Protein AF-A0A926ADC5-F1 (afdb_monomer_lite)

Structure (mmCIF, N/CA/C/O backbone):
data_AF-A0A926ADC5-F1
#
_entry.id   AF-A0A926ADC5-F1
#
loop_
_atom_site.group_PDB
_atom_site.id
_atom_site.type_symbol
_atom_site.label_atom_id
_atom_site.label_alt_id
_atom_site.label_comp_id
_atom_site.label_asym_id
_atom_site.label_entity_id
_atom_site.label_seq_id
_atom_site.pdbx_PDB_ins_code
_atom_site.Cartn_x
_atom_site.Cartn_y
_atom_site.Cartn_z
_atom_site.occupancy
_atom_site.B_iso_or_equiv
_atom_site.auth_seq_id
_atom_site.auth_comp_id
_atom_site.auth_asym_id
_atom_site.auth_atom_id
_atom_site.pdbx_PDB_model_num
ATOM 1 N N . MET A 1 1 ? 6.688 2.432 1.892 1.00 26.08 1 MET A N 1
ATOM 2 C CA . MET A 1 1 ? 8.162 2.461 1.806 1.00 26.08 1 MET A CA 1
ATOM 3 C C . MET A 1 1 ? 8.542 3.844 1.297 1.00 26.08 1 MET A C 1
ATOM 5 O O . MET A 1 1 ? 8.435 4.085 0.105 1.00 26.08 1 MET A O 1
ATOM 9 N N . ARG A 1 2 ? 8.854 4.797 2.186 1.00 22.94 2 ARG A N 1
ATOM 10 C CA . ARG A 1 2 ? 9.429 6.088 1.775 1.00 22.94 2 ARG A CA 1
ATOM 11 C C . ARG A 1 2 ? 10.889 6.044 2.164 1.00 22.94 2 ARG A C 1
ATOM 13 O O . ARG A 1 2 ? 11.320 6.613 3.163 1.00 22.94 2 ARG A O 1
ATOM 20 N N . ILE A 1 3 ? 11.643 5.341 1.330 1.00 21.48 3 ILE A N 1
ATOM 21 C CA . ILE A 1 3 ? 13.088 5.423 1.351 1.00 21.48 3 ILE A CA 1
ATOM 22 C C . ILE A 1 3 ? 13.441 6.871 0.978 1.00 21.48 3 ILE A C 1
ATOM 24 O O . ILE A 1 3 ? 13.408 7.260 -0.180 1.00 21.48 3 ILE A O 1
ATOM 28 N N . LYS A 1 4 ? 13.705 7.690 2.002 1.00 21.28 4 LYS A N 1
ATOM 29 C CA . LYS A 1 4 ? 14.574 8.870 1.901 1.00 21.28 4 LYS A CA 1
ATOM 30 C C . LYS A 1 4 ? 16.002 8.533 2.348 1.00 21.28 4 LYS A C 1
ATOM 32 O O . LYS A 1 4 ? 16.751 9.418 2.749 1.00 21.28 4 LYS A O 1
ATOM 37 N N . ALA A 1 5 ? 16.413 7.266 2.247 1.00 22.05 5 ALA A N 1
ATOM 38 C CA . ALA A 1 5 ? 17.705 7.089 1.605 1.00 22.05 5 ALA A CA 1
ATOM 39 C C . ALA A 1 5 ? 17.486 7.585 0.179 1.00 22.05 5 ALA A C 1
ATOM 41 O O . ALA A 1 5 ? 16.421 7.390 -0.395 1.00 22.05 5 ALA A O 1
ATOM 42 N N . VAL A 1 6 ? 18.433 8.307 -0.372 1.00 25.78 6 VAL A N 1
ATOM 43 C CA . VAL A 1 6 ? 18.430 8.599 -1.793 1.00 25.78 6 VAL A CA 1
ATOM 44 C C . VAL A 1 6 ? 18.665 7.246 -2.481 1.00 25.78 6 VAL A C 1
ATOM 46 O O . VAL A 1 6 ? 19.780 6.902 -2.843 1.00 25.78 6 VAL A O 1
ATOM 49 N N . LEU A 1 7 ? 17.627 6.403 -2.552 1.00 27.50 7 LEU A N 1
ATOM 50 C CA . LEU A 1 7 ? 17.568 5.306 -3.494 1.00 27.50 7 LEU A CA 1
ATOM 51 C C . LEU A 1 7 ? 17.271 6.028 -4.798 1.00 27.50 7 LEU A C 1
ATOM 53 O O . LEU A 1 7 ? 16.121 6.214 -5.192 1.00 27.50 7 LEU A O 1
ATOM 57 N N . ILE A 1 8 ? 18.345 6.535 -5.402 1.00 29.84 8 ILE A N 1
ATOM 58 C CA . ILE A 1 8 ? 18.411 6.749 -6.836 1.00 29.84 8 ILE A CA 1
ATOM 59 C C . ILE A 1 8 ? 18.194 5.350 -7.413 1.00 29.84 8 ILE A C 1
ATOM 61 O O . ILE A 1 8 ? 19.129 4.623 -7.730 1.00 29.84 8 ILE A O 1
ATOM 65 N N . VAL A 1 9 ? 16.933 4.924 -7.469 1.00 33.28 9 VAL A N 1
ATOM 66 C CA . VAL A 1 9 ? 16.514 3.912 -8.419 1.00 33.28 9 VAL A CA 1
ATOM 67 C C . VAL A 1 9 ? 16.566 4.659 -9.731 1.00 33.28 9 VAL A C 1
ATOM 69 O O . VAL A 1 9 ? 15.577 5.234 -10.177 1.00 33.28 9 VAL A O 1
ATOM 72 N N . MET A 1 10 ? 17.763 4.752 -10.308 1.00 37.06 10 MET A N 1
ATOM 73 C CA . MET A 1 10 ? 17.827 4.998 -11.728 1.00 37.06 10 MET A CA 1
ATOM 74 C C . MET A 1 10 ? 17.192 3.784 -12.368 1.00 37.06 10 MET A C 1
ATOM 76 O O . MET A 1 10 ? 17.768 2.698 -12.401 1.00 37.06 10 MET A O 1
ATOM 80 N N . ILE A 1 11 ? 15.963 3.986 -12.825 1.00 37.16 11 ILE A N 1
ATOM 81 C CA . ILE A 1 11 ? 15.303 3.104 -13.765 1.00 37.16 11 ILE A CA 1
ATOM 82 C C . ILE A 1 11 ? 16.084 3.283 -15.061 1.00 37.16 11 ILE A C 1
ATOM 84 O O . ILE A 1 11 ? 15.760 4.107 -15.909 1.00 37.16 11 ILE A O 1
ATOM 88 N N . VAL A 1 12 ? 17.199 2.570 -15.166 1.00 35.84 12 VAL A N 1
ATOM 89 C CA . VAL A 1 12 ? 17.826 2.344 -16.454 1.00 35.84 12 VAL A CA 1
ATOM 90 C C . VAL A 1 12 ? 16.896 1.390 -17.174 1.00 35.84 12 VAL A C 1
ATOM 92 O O . VAL A 1 12 ? 16.739 0.233 -16.789 1.00 35.84 12 VAL A O 1
ATOM 95 N N . ILE A 1 13 ? 16.215 1.928 -18.174 1.00 39.84 13 ILE A N 1
ATOM 96 C CA . ILE A 1 13 ? 15.194 1.241 -18.947 1.00 39.84 13 ILE A CA 1
ATOM 97 C C . ILE A 1 13 ? 15.890 0.235 -19.843 1.00 39.84 13 ILE A C 1
ATOM 99 O O . ILE A 1 13 ? 16.356 0.561 -20.931 1.00 39.84 13 ILE A O 1
ATOM 103 N N . VAL A 1 14 ? 15.938 -1.012 -19.397 1.00 36.84 14 VAL A N 1
ATOM 104 C CA . VAL A 1 14 ? 16.377 -2.116 -20.240 1.00 36.84 14 VAL A CA 1
ATOM 105 C C . VAL A 1 14 ? 15.162 -2.643 -21.010 1.00 36.84 14 VAL A C 1
ATOM 107 O O . VAL A 1 14 ? 14.640 -3.701 -20.697 1.00 36.84 14 VAL A O 1
ATOM 110 N N . LEU A 1 15 ? 14.727 -1.854 -22.004 1.00 40.66 15 LEU A N 1
ATOM 111 C CA . LEU A 1 15 ? 13.824 -2.199 -23.121 1.00 40.66 15 LEU A CA 1
ATOM 112 C C . LEU A 1 15 ? 12.374 -2.622 -22.805 1.00 40.66 15 LEU A C 1
ATOM 114 O O . LEU A 1 15 ? 12.109 -3.497 -21.999 1.00 40.66 15 LEU A O 1
ATOM 118 N N . GLY A 1 16 ? 11.418 -2.074 -23.568 1.00 32.75 16 GLY A N 1
ATOM 119 C CA . GLY A 1 16 ? 10.107 -2.707 -23.746 1.00 32.75 16 GLY A CA 1
ATOM 120 C C . GLY A 1 16 ? 10.271 -3.948 -24.628 1.00 32.75 16 GLY A C 1
ATOM 121 O O . GLY A 1 16 ? 10.685 -3.836 -25.783 1.00 32.75 16 GLY A O 1
ATOM 122 N N . LEU A 1 17 ? 10.023 -5.132 -24.072 1.00 40.66 17 LEU A N 1
ATOM 123 C CA . LEU A 1 17 ? 10.300 -6.408 -24.731 1.00 40.66 17 LEU A CA 1
ATOM 124 C C . LEU A 1 17 ? 9.117 -6.865 -25.611 1.00 40.66 17 LEU A C 1
ATOM 126 O O . LEU A 1 17 ? 8.010 -7.063 -25.122 1.00 40.66 17 LEU A O 1
ATOM 130 N N . VAL A 1 18 ? 9.366 -7.116 -26.901 1.00 34.66 18 VAL A N 1
ATOM 131 C CA . VAL A 1 18 ? 8.513 -7.959 -27.762 1.00 34.66 18 VAL A CA 1
ATOM 132 C C . VAL A 1 18 ? 9.442 -8.960 -28.449 1.00 34.66 18 VAL A C 1
ATOM 134 O O . VAL A 1 18 ? 10.118 -8.584 -29.405 1.00 34.66 18 VAL A O 1
ATOM 137 N N . PHE A 1 19 ? 9.538 -10.210 -27.970 1.00 46.16 19 PHE A N 1
ATOM 138 C CA . PHE A 1 19 ? 10.539 -11.159 -28.495 1.00 46.16 19 PHE A CA 1
ATOM 139 C C . PHE A 1 19 ? 10.073 -12.623 -28.630 1.00 46.16 19 PHE A C 1
ATOM 141 O O . PHE A 1 19 ? 9.301 -13.106 -27.801 1.00 46.16 19 PHE A O 1
ATOM 148 N N . PRO A 1 20 ? 10.578 -13.348 -29.655 1.00 43.72 20 PRO A N 1
ATOM 149 C CA . PRO A 1 20 ? 10.585 -14.810 -29.718 1.00 43.72 20 PRO A CA 1
ATOM 150 C C . PRO A 1 20 ? 11.733 -15.412 -28.878 1.00 43.72 20 PRO A C 1
ATOM 152 O O . PRO A 1 20 ? 12.737 -14.754 -28.625 1.00 43.72 20 PRO A O 1
ATOM 155 N N . SER A 1 21 ? 11.615 -16.684 -28.483 1.00 44.59 21 SER A N 1
ATOM 156 C CA . SER A 1 21 ? 12.644 -17.425 -27.730 1.00 44.59 21 SER A CA 1
ATOM 157 C C . SER A 1 21 ? 13.929 -17.663 -28.546 1.00 44.59 21 SER A C 1
ATOM 159 O O . SER A 1 21 ? 13.842 -18.097 -29.699 1.00 44.59 21 SER A O 1
ATOM 161 N N . PHE A 1 22 ? 15.111 -17.478 -27.942 1.00 51.56 22 PHE A N 1
ATOM 162 C CA . PHE A 1 22 ? 16.424 -17.714 -28.568 1.00 51.56 22 PHE A CA 1
ATOM 163 C C . PHE A 1 22 ? 17.115 -18.980 -28.029 1.00 51.56 22 PHE A C 1
ATOM 165 O O . PHE A 1 22 ? 16.971 -19.326 -26.864 1.00 51.56 22 PHE A O 1
ATOM 172 N N . ALA A 1 23 ? 17.908 -19.659 -28.869 1.00 52.88 23 ALA A N 1
ATOM 173 C CA . ALA A 1 23 ? 18.682 -20.848 -28.474 1.00 52.88 23 ALA A CA 1
ATOM 174 C C . ALA A 1 23 ? 19.933 -20.527 -27.631 1.00 52.88 23 ALA A C 1
ATOM 176 O O . ALA A 1 23 ? 20.452 -21.406 -26.953 1.00 52.88 23 ALA A O 1
ATOM 177 N N . ASN A 1 24 ? 20.414 -19.281 -27.687 1.00 66.12 24 ASN A N 1
ATOM 178 C CA . ASN A 1 24 ? 21.446 -18.741 -26.808 1.00 66.12 24 ASN A CA 1
ATOM 179 C C . ASN A 1 24 ? 20.917 -17.408 -26.254 1.00 66.12 24 ASN A C 1
ATOM 181 O O . ASN A 1 24 ? 20.699 -16.496 -27.060 1.00 66.12 24 ASN A O 1
ATOM 185 N N . PRO A 1 25 ? 20.690 -17.296 -24.937 1.00 64.19 25 PRO A N 1
ATOM 186 C CA . PRO A 1 25 ? 20.242 -16.061 -24.302 1.00 64.19 25 PRO A CA 1
ATOM 187 C C . PRO A 1 25 ? 21.214 -14.907 -24.609 1.00 64.19 25 PRO A C 1
ATOM 189 O O . PRO A 1 25 ? 22.426 -15.081 -24.426 1.00 64.19 25 PRO A O 1
ATOM 192 N N . PRO A 1 26 ? 20.757 -13.741 -25.106 1.00 67.38 26 PRO A N 1
ATOM 193 C CA . PRO A 1 26 ? 21.593 -12.545 -25.121 1.00 67.38 26 PRO A CA 1
ATOM 194 C C . PRO A 1 26 ? 22.024 -12.167 -23.697 1.00 67.38 26 PRO A C 1
ATOM 196 O O . PRO A 1 26 ? 21.303 -12.398 -22.730 1.00 67.38 26 PRO A O 1
ATOM 199 N N . ALA A 1 27 ? 23.194 -11.539 -23.564 1.00 67.88 27 ALA A N 1
ATOM 200 C CA . ALA A 1 27 ? 23.580 -10.924 -22.299 1.00 67.88 27 ALA A CA 1
ATOM 201 C C . ALA A 1 27 ? 22.646 -9.747 -21.965 1.00 67.88 27 ALA A C 1
ATOM 203 O O . ALA A 1 27 ? 22.108 -9.097 -22.869 1.00 67.88 27 ALA A O 1
ATOM 204 N N . LEU A 1 28 ? 22.501 -9.442 -20.672 1.00 68.00 28 LEU A N 1
ATOM 205 C CA . LEU A 1 28 ? 21.874 -8.193 -20.247 1.00 68.00 28 LEU A CA 1
ATOM 206 C C . LEU A 1 28 ? 22.630 -6.999 -20.860 1.00 68.00 28 LEU A C 1
ATOM 208 O O . LEU A 1 28 ? 23.867 -7.015 -20.899 1.00 68.00 28 LEU A O 1
ATOM 212 N N . PRO A 1 29 ? 21.919 -5.961 -21.331 1.00 65.56 29 PRO A N 1
ATOM 213 C CA . PRO A 1 29 ? 22.540 -4.712 -21.744 1.00 65.56 29 PRO A CA 1
ATOM 214 C C . PRO A 1 29 ? 23.434 -4.121 -20.644 1.00 65.56 29 PRO A C 1
ATOM 216 O O . PRO A 1 29 ? 23.147 -4.288 -19.454 1.00 65.56 29 PRO A O 1
ATOM 219 N N . PRO A 1 30 ? 24.531 -3.443 -21.021 1.00 67.38 30 PRO A N 1
ATOM 220 C CA . PRO A 1 30 ? 25.435 -2.843 -20.053 1.00 67.38 30 PRO A CA 1
ATOM 221 C C . PRO A 1 30 ? 24.743 -1.722 -19.269 1.00 67.38 30 PRO A C 1
ATOM 223 O O . PRO A 1 30 ? 23.909 -0.989 -19.798 1.00 67.38 30 PRO A O 1
ATOM 226 N N . VAL A 1 31 ? 25.139 -1.552 -18.007 1.00 68.62 31 VAL A N 1
ATOM 227 C CA . VAL A 1 31 ? 24.707 -0.408 -17.194 1.00 68.62 31 VAL A CA 1
ATOM 228 C C . VAL A 1 31 ? 25.278 0.893 -17.796 1.00 68.62 31 VAL A C 1
ATOM 230 O O . VAL A 1 31 ? 26.447 0.903 -18.200 1.00 68.62 31 VAL A O 1
ATOM 233 N N . PRO A 1 32 ? 24.505 1.997 -17.839 1.00 69.44 32 PRO A N 1
ATOM 234 C CA . PRO A 1 32 ? 24.971 3.301 -18.289 1.00 69.44 32 PRO A CA 1
ATOM 235 C C . PRO A 1 32 ? 26.217 3.771 -17.544 1.00 69.44 32 PRO A C 1
ATOM 237 O O . PRO A 1 32 ? 26.443 3.450 -16.376 1.00 69.44 32 PRO A O 1
ATOM 240 N N . SER A 1 33 ? 27.025 4.586 -18.221 1.00 73.38 33 SER A N 1
ATOM 241 C CA . SER A 1 33 ? 28.251 5.139 -17.638 1.00 73.38 33 SER A CA 1
ATOM 242 C C . SER A 1 33 ? 27.975 6.005 -16.400 1.00 73.38 33 SER A C 1
ATOM 244 O O . SER A 1 33 ? 26.951 6.680 -16.314 1.00 73.38 33 SER A O 1
ATOM 246 N N . ALA A 1 34 ? 28.938 6.078 -15.475 1.00 73.62 34 ALA A N 1
ATOM 247 C CA . ALA A 1 34 ? 28.821 6.885 -14.255 1.00 73.62 34 ALA A CA 1
ATOM 248 C C . ALA A 1 34 ? 28.475 8.364 -14.520 1.00 73.62 34 ALA A C 1
ATOM 250 O O . ALA A 1 34 ? 27.745 8.972 -13.744 1.00 73.62 34 ALA A O 1
ATOM 251 N N . SER A 1 35 ? 28.952 8.942 -15.628 1.00 75.75 35 SER A N 1
ATOM 252 C CA . SER A 1 35 ? 28.619 10.317 -16.019 1.00 75.75 35 SER A CA 1
ATOM 253 C C . SER A 1 35 ? 27.153 10.488 -16.409 1.00 75.75 35 SER A C 1
ATOM 255 O O . SER A 1 35 ? 26.547 11.497 -16.060 1.00 75.75 35 SER A O 1
ATOM 257 N N . ILE A 1 36 ? 26.579 9.501 -17.103 1.00 75.00 36 ILE A N 1
ATOM 258 C CA . ILE A 1 36 ? 25.156 9.493 -17.466 1.00 75.00 36 ILE A CA 1
ATOM 259 C C . ILE A 1 36 ? 24.314 9.305 -16.211 1.00 75.00 36 ILE A C 1
ATOM 261 O O . ILE A 1 36 ? 23.337 10.026 -16.011 1.00 75.00 36 ILE A O 1
ATOM 265 N N . LEU A 1 37 ? 24.742 8.396 -15.329 1.00 71.69 37 LEU A N 1
ATOM 266 C CA . LEU A 1 37 ? 24.065 8.185 -14.059 1.00 71.69 37 LEU A CA 1
ATOM 267 C C . LEU A 1 37 ? 24.012 9.488 -13.247 1.00 71.69 37 LEU A C 1
ATOM 269 O O . LEU A 1 37 ? 22.950 9.915 -12.801 1.00 71.69 37 LEU A O 1
ATOM 273 N N . GLN A 1 38 ? 25.141 10.193 -13.155 1.00 72.69 38 GLN A N 1
ATOM 274 C CA . GLN A 1 38 ? 25.228 11.464 -12.444 1.00 72.69 38 GLN A CA 1
ATOM 275 C C . GLN A 1 38 ? 24.369 12.572 -13.064 1.00 72.69 38 GLN A C 1
ATOM 277 O O . GLN A 1 38 ? 23.776 13.387 -12.354 1.00 72.69 38 GLN A O 1
ATOM 282 N N . GLN A 1 39 ? 24.279 12.609 -14.393 1.00 74.06 39 GLN A N 1
ATOM 283 C CA . GLN A 1 39 ? 23.438 13.570 -15.096 1.00 74.06 39 GLN A CA 1
ATOM 284 C C . GLN A 1 39 ? 21.956 13.389 -14.754 1.00 74.06 39 GLN A C 1
ATOM 286 O O . GLN A 1 39 ? 21.261 14.388 -14.577 1.00 74.06 39 GLN A O 1
ATOM 291 N N . VAL A 1 40 ? 21.474 12.149 -14.653 1.00 71.00 40 VAL A N 1
ATOM 292 C CA . VAL A 1 40 ? 20.080 11.866 -14.281 1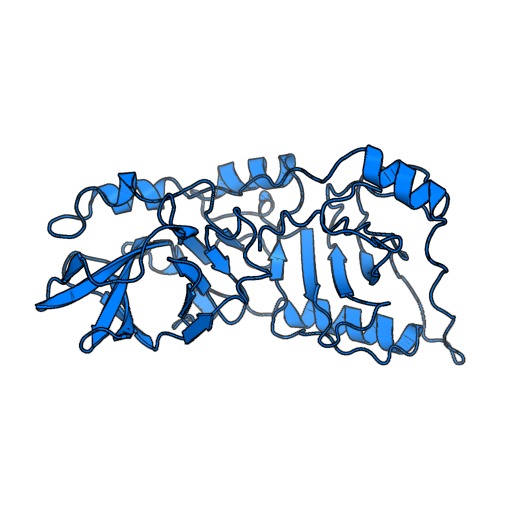.00 71.00 40 VAL A CA 1
ATOM 293 C C . VAL A 1 40 ? 19.839 12.154 -12.801 1.00 71.00 40 VAL A C 1
ATOM 295 O O . VAL A 1 40 ? 18.854 12.803 -12.465 1.00 71.00 40 VAL A O 1
ATOM 298 N N . ILE A 1 41 ? 20.769 11.776 -11.918 1.00 68.81 41 ILE A N 1
ATOM 299 C CA . ILE A 1 41 ? 20.694 12.077 -10.475 1.00 68.81 41 ILE A CA 1
ATOM 300 C C . ILE A 1 41 ? 20.488 13.573 -10.225 1.00 68.81 41 ILE A C 1
ATOM 302 O O . ILE A 1 41 ? 19.639 13.970 -9.424 1.00 68.81 41 ILE A O 1
ATOM 306 N N . ASN A 1 42 ? 21.236 14.409 -10.945 1.00 71.81 42 ASN A N 1
ATOM 307 C CA . ASN A 1 42 ? 21.181 15.861 -10.803 1.00 71.81 42 ASN A CA 1
ATOM 308 C C . ASN A 1 42 ? 19.839 16.481 -11.240 1.00 71.81 42 ASN A C 1
ATOM 310 O O . ASN A 1 42 ? 19.586 17.640 -10.914 1.00 71.81 42 ASN A O 1
ATOM 314 N N . GLN A 1 43 ? 18.980 15.745 -11.954 1.00 67.56 43 GLN A N 1
ATOM 315 C CA . GLN A 1 43 ? 17.646 16.218 -12.352 1.00 67.56 43 GLN A CA 1
ATOM 316 C C . GLN A 1 43 ? 16.611 16.085 -11.224 1.00 67.56 43 GLN A C 1
ATOM 318 O O . GLN A 1 43 ? 15.578 16.750 -11.262 1.00 67.56 43 GLN A O 1
ATOM 323 N N . GLY A 1 44 ? 16.928 15.324 -10.172 1.00 59.81 44 GLY A N 1
ATOM 324 C CA . GLY A 1 44 ? 16.092 15.162 -8.987 1.00 59.81 44 GLY A CA 1
ATOM 325 C C . GLY A 1 44 ? 15.291 13.860 -8.978 1.00 59.81 44 GLY A C 1
ATOM 326 O O . GLY A 1 44 ? 15.178 13.152 -9.973 1.00 59.81 44 GLY A O 1
ATOM 327 N N . ALA A 1 45 ? 14.762 13.515 -7.804 1.00 53.78 45 ALA A N 1
ATOM 328 C CA . ALA A 1 45 ? 13.929 12.330 -7.631 1.00 53.78 45 ALA A CA 1
ATOM 329 C C . ALA A 1 45 ? 12.470 12.619 -8.032 1.00 53.78 45 ALA A C 1
ATOM 331 O O . ALA A 1 45 ? 11.994 13.740 -7.810 1.00 53.78 45 ALA A O 1
ATOM 332 N N . PRO A 1 46 ? 11.726 11.615 -8.532 1.00 54.75 46 PRO A N 1
ATOM 333 C CA . PRO A 1 46 ? 10.303 11.768 -8.794 1.00 54.75 46 PRO A CA 1
ATOM 334 C C . PRO A 1 46 ? 9.567 12.200 -7.521 1.00 54.75 46 PRO A C 1
ATOM 336 O O . PRO A 1 46 ? 9.803 11.689 -6.420 1.00 54.75 46 PRO A O 1
ATOM 339 N N . THR A 1 47 ? 8.656 13.162 -7.664 1.00 56.50 47 THR A N 1
ATOM 340 C CA . THR A 1 47 ? 7.820 13.606 -6.547 1.00 56.50 47 THR A CA 1
ATOM 341 C C . THR A 1 47 ? 6.673 12.618 -6.366 1.00 56.50 47 THR A C 1
ATOM 343 O O . THR A 1 47 ? 5.844 12.448 -7.254 1.00 56.50 47 THR A O 1
ATOM 346 N N . PHE A 1 48 ? 6.597 11.969 -5.202 1.00 61.16 48 PHE A N 1
ATOM 347 C CA . PHE A 1 48 ? 5.462 11.107 -4.876 1.00 61.16 48 PHE A CA 1
ATOM 348 C C . PHE A 1 48 ? 4.220 11.955 -4.579 1.00 61.16 48 PHE A C 1
ATOM 350 O O . PHE A 1 48 ? 4.159 12.641 -3.556 1.00 61.16 48 PHE A O 1
ATOM 357 N N . THR A 1 49 ? 3.214 11.879 -5.445 1.00 68.56 49 THR A N 1
ATOM 358 C CA . THR A 1 49 ? 1.881 12.435 -5.191 1.00 68.56 49 THR A CA 1
ATOM 359 C C . THR A 1 49 ? 1.034 11.365 -4.495 1.00 68.56 49 THR A C 1
ATOM 361 O O . THR A 1 49 ? 0.830 10.302 -5.069 1.00 68.56 49 THR A O 1
ATOM 364 N N . PRO A 1 50 ? 0.536 11.563 -3.263 1.00 72.88 50 PRO A N 1
ATOM 365 C CA . PRO A 1 50 ? -0.417 10.630 -2.667 1.00 72.88 50 PRO A CA 1
ATOM 366 C C . PRO A 1 50 ? -1.710 10.584 -3.484 1.00 72.88 50 PRO A C 1
ATOM 368 O O . PRO A 1 50 ? -2.129 11.596 -4.038 1.00 72.88 50 PRO A O 1
ATOM 371 N N . LEU A 1 51 ? -2.369 9.424 -3.524 1.00 81.62 51 LEU A N 1
ATOM 372 C CA . LEU A 1 51 ? -3.691 9.320 -4.149 1.00 81.62 51 LEU A CA 1
ATOM 373 C C . LEU A 1 51 ? -4.780 10.035 -3.323 1.00 81.62 51 LEU A C 1
ATOM 375 O O . LEU A 1 51 ? -5.790 10.468 -3.864 1.00 81.62 51 LEU A O 1
ATOM 379 N N . GLY A 1 52 ? -4.550 10.181 -2.017 1.00 84.19 52 GLY A N 1
ATOM 380 C CA . GLY A 1 52 ? -5.489 10.788 -1.082 1.00 84.19 52 GLY A CA 1
ATOM 381 C C . GLY A 1 52 ? -6.430 9.774 -0.434 1.00 84.19 52 GLY A C 1
ATOM 382 O O . GLY A 1 52 ? -6.267 8.557 -0.562 1.00 84.19 52 GLY A O 1
ATOM 383 N N . VAL A 1 53 ? -7.397 10.304 0.311 1.00 89.38 53 VAL A N 1
ATOM 384 C CA . VAL A 1 53 ? -8.416 9.546 1.039 1.00 89.38 53 VAL A CA 1
ATOM 385 C C . VAL A 1 53 ? -9.789 9.963 0.508 1.00 89.38 53 VAL A C 1
ATOM 387 O O . VAL A 1 53 ? -10.009 11.165 0.393 1.00 89.38 53 VAL A O 1
ATOM 390 N N . PRO A 1 54 ? -10.708 9.023 0.221 1.00 89.62 54 PRO A N 1
ATOM 391 C CA . PRO A 1 54 ? -12.068 9.365 -0.205 1.00 89.62 54 PRO A CA 1
ATOM 392 C C . PRO A 1 54 ? -12.807 10.204 0.851 1.00 89.62 54 PRO A C 1
ATOM 394 O O . PRO A 1 54 ? -12.737 9.887 2.047 1.00 89.62 54 PRO A O 1
ATOM 397 N N . ASP A 1 55 ? -13.570 11.220 0.443 1.00 89.12 55 ASP A N 1
ATOM 398 C CA . ASP A 1 55 ? -14.305 12.093 1.372 1.00 89.12 55 ASP A CA 1
ATOM 399 C C . ASP A 1 55 ? -15.355 11.310 2.170 1.00 89.12 55 ASP A C 1
ATOM 401 O O . ASP A 1 55 ? -15.621 11.602 3.346 1.00 89.12 55 ASP A O 1
ATOM 405 N N . ALA A 1 56 ? -15.916 10.255 1.569 1.00 89.38 56 ALA A N 1
ATOM 406 C CA . ALA A 1 56 ? -16.815 9.331 2.252 1.00 89.38 56 ALA A CA 1
ATOM 407 C C . ALA A 1 56 ? -16.151 8.669 3.473 1.00 89.38 56 ALA A C 1
ATOM 409 O O . ALA A 1 56 ? -16.809 8.440 4.495 1.00 89.38 56 ALA A O 1
ATOM 410 N N . ALA A 1 57 ? -14.843 8.393 3.404 1.00 92.38 57 ALA A N 1
ATOM 411 C CA . ALA A 1 57 ? -14.101 7.830 4.523 1.00 92.38 57 ALA A CA 1
ATOM 412 C C . ALA A 1 57 ? -14.000 8.840 5.674 1.00 92.38 57 ALA A C 1
ATOM 414 O O . ALA A 1 57 ? -14.327 8.498 6.811 1.00 92.38 57 ALA A O 1
ATOM 415 N N . ILE A 1 58 ? -13.618 10.086 5.375 1.00 92.81 58 ILE A N 1
ATOM 416 C CA . ILE A 1 58 ? -13.482 11.159 6.372 1.00 92.81 58 ILE A CA 1
ATOM 417 C C . ILE A 1 58 ? -14.833 11.487 7.015 1.00 92.81 58 ILE A C 1
ATOM 419 O O . ILE A 1 58 ? -14.940 11.541 8.240 1.00 92.81 58 ILE A O 1
ATOM 423 N N . THR A 1 59 ? -15.886 11.607 6.208 1.00 92.44 59 THR A N 1
ATOM 424 C CA . THR A 1 59 ? -17.254 11.871 6.678 1.00 92.44 59 THR A CA 1
ATOM 425 C C . THR A 1 59 ? -17.737 10.788 7.640 1.00 92.44 59 THR A C 1
ATOM 427 O O . THR A 1 59 ? -18.325 11.077 8.681 1.00 92.44 59 THR A O 1
ATOM 430 N N . ALA A 1 60 ? -17.463 9.522 7.327 1.00 92.81 60 ALA A N 1
ATOM 431 C CA . ALA A 1 60 ? -17.827 8.418 8.201 1.00 92.81 60 ALA A CA 1
ATOM 432 C C . ALA A 1 60 ? -17.000 8.394 9.500 1.00 92.81 60 ALA A C 1
ATOM 434 O O . ALA A 1 60 ? -17.541 8.012 10.536 1.00 92.81 60 ALA A O 1
ATOM 435 N N . LEU A 1 61 ? -15.730 8.826 9.481 1.00 95.00 61 LEU A N 1
ATOM 436 C CA . LEU A 1 61 ? -14.916 8.953 10.698 1.00 95.00 61 LEU A CA 1
ATOM 437 C C . LEU A 1 61 ? -15.484 9.999 11.669 1.00 95.00 61 LEU A C 1
ATOM 439 O O . LEU A 1 61 ? -15.506 9.733 12.867 1.00 95.00 61 LEU A O 1
ATOM 443 N N . VAL A 1 62 ? -16.022 11.119 11.1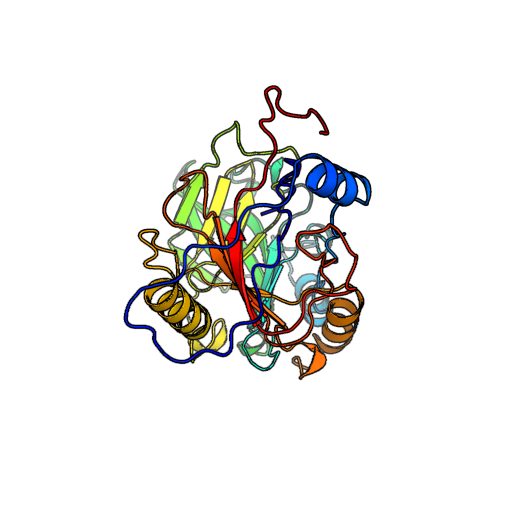69 1.00 94.06 62 VAL A N 1
ATOM 444 C CA . VAL A 1 62 ? -16.691 12.154 11.992 1.00 94.06 62 VAL A CA 1
ATOM 445 C C . VAL A 1 62 ? -17.869 11.581 12.789 1.00 94.06 62 VAL A C 1
ATOM 447 O O . VAL A 1 62 ? -18.159 12.026 13.897 1.00 94.06 62 VAL A O 1
ATOM 450 N N . ALA A 1 63 ? -18.565 10.582 12.239 1.00 91.31 63 ALA A N 1
ATOM 451 C CA . ALA A 1 63 ? -19.727 9.974 12.882 1.00 91.31 63 ALA A CA 1
ATOM 452 C C . ALA A 1 63 ? -19.365 9.012 14.033 1.00 91.31 63 ALA A C 1
ATOM 454 O O . ALA A 1 63 ? -20.255 8.581 14.776 1.00 91.31 63 ALA A O 1
ATOM 455 N N . PHE A 1 64 ? -18.087 8.652 14.199 1.00 92.38 64 PHE A N 1
ATOM 456 C CA . PHE A 1 64 ? -17.654 7.829 15.326 1.00 92.38 64 PHE A CA 1
ATOM 457 C C . PHE A 1 64 ? -17.711 8.616 16.638 1.00 92.38 64 PHE A C 1
ATOM 459 O O . PHE A 1 64 ? -17.267 9.754 16.741 1.00 92.38 64 PHE A O 1
ATOM 466 N N . GLY A 1 65 ? -18.235 7.973 17.681 1.00 89.62 65 GLY A N 1
ATOM 467 C CA . GLY A 1 65 ? -18.448 8.596 18.987 1.00 89.62 65 GLY A CA 1
ATOM 468 C C . GLY A 1 65 ? -17.680 7.912 20.116 1.00 89.62 65 GLY A C 1
ATOM 469 O O . GLY A 1 65 ? -16.925 6.956 19.924 1.00 89.62 65 GLY A O 1
ATOM 470 N N . GLY A 1 66 ? -17.901 8.389 21.342 1.00 90.62 66 GLY A N 1
ATOM 471 C CA . GLY A 1 66 ? -17.332 7.785 22.548 1.00 90.62 66 GLY A CA 1
ATOM 472 C C . GLY A 1 66 ? -15.803 7.806 22.549 1.00 90.62 66 GLY A C 1
ATOM 473 O O . GLY A 1 66 ? -15.190 8.863 22.432 1.00 90.62 66 GLY A O 1
ATOM 474 N N . VAL A 1 67 ? -15.176 6.635 22.680 1.00 92.38 67 VAL A N 1
ATOM 475 C CA . VAL A 1 67 ? -13.706 6.506 22.741 1.00 92.38 67 VAL A CA 1
ATOM 476 C C . VAL A 1 67 ? -13.001 6.788 21.408 1.00 92.38 67 VAL A C 1
ATOM 478 O O . VAL A 1 67 ? -11.780 6.926 21.384 1.00 92.38 67 VAL A O 1
ATOM 481 N N . PHE A 1 68 ? -13.759 6.868 20.311 1.00 95.12 68 PHE A N 1
ATOM 482 C CA . PHE A 1 68 ? -13.263 7.154 18.964 1.00 95.12 68 PHE A CA 1
ATOM 483 C C . PHE A 1 68 ? -13.505 8.604 18.529 1.00 95.12 68 PHE A C 1
ATOM 485 O O . PHE A 1 68 ? -13.157 8.962 17.411 1.00 95.12 68 PHE A O 1
ATOM 492 N N . ASN A 1 69 ? -14.081 9.434 19.402 1.00 94.00 69 ASN A N 1
ATOM 493 C CA . ASN A 1 69 ? -14.436 10.810 19.079 1.00 94.00 69 ASN A CA 1
ATOM 494 C C . ASN A 1 69 ? -13.200 11.619 18.633 1.00 94.00 69 ASN A C 1
ATOM 496 O O . ASN A 1 69 ? -12.156 11.574 19.295 1.00 94.00 69 ASN A O 1
ATOM 500 N N . GLY A 1 70 ? -13.316 12.351 17.522 1.00 93.44 70 GLY A N 1
ATOM 501 C CA . GLY A 1 70 ? -12.234 13.166 16.962 1.00 93.44 70 GLY A CA 1
ATOM 502 C C . GLY A 1 70 ? -11.135 12.381 16.233 1.00 93.44 70 GLY A C 1
ATOM 503 O O . GLY A 1 70 ? -10.033 12.907 16.056 1.00 93.44 70 GLY A O 1
ATOM 504 N N . VAL A 1 71 ? -11.365 11.112 15.869 1.00 94.94 71 VAL A N 1
ATOM 505 C CA . VAL A 1 71 ? -10.380 10.288 15.141 1.00 94.94 71 VAL A CA 1
ATOM 506 C C . VAL A 1 71 ? -10.041 10.855 13.759 1.00 94.94 71 VAL A C 1
ATOM 508 O O . VAL A 1 71 ? -8.890 10.765 13.340 1.00 94.94 71 VAL A O 1
ATOM 511 N N . GLU A 1 72 ? -10.992 11.502 13.090 1.00 95.12 72 GLU A N 1
ATOM 512 C CA . GLU A 1 72 ? -10.819 12.188 11.808 1.00 95.12 72 GLU A CA 1
ATOM 513 C C . GLU A 1 72 ? -9.741 13.280 11.862 1.00 95.12 72 GLU A C 1
ATOM 515 O O . GLU A 1 72 ? -9.016 13.477 10.895 1.00 95.12 72 GLU A O 1
ATOM 520 N N . ASN A 1 73 ? -9.558 13.928 13.018 1.00 95.12 73 ASN A N 1
ATOM 521 C CA . ASN A 1 73 ? -8.549 14.979 13.201 1.00 95.12 73 ASN A CA 1
ATOM 522 C C . ASN A 1 73 ? -7.151 14.422 13.502 1.00 95.12 73 ASN A C 1
ATOM 524 O O . ASN A 1 73 ? -6.213 15.181 13.740 1.00 95.12 73 ASN A O 1
ATOM 528 N N . ARG A 1 74 ? -7.016 13.095 13.595 1.00 93.69 74 ARG A N 1
ATOM 529 C CA . ARG A 1 74 ? -5.784 12.414 14.019 1.00 93.69 74 ARG A CA 1
ATOM 530 C C . ARG A 1 74 ? -5.176 11.549 12.926 1.00 93.69 74 ARG A C 1
ATOM 532 O O . ARG A 1 74 ? -4.068 11.045 13.117 1.00 93.69 74 ARG A O 1
ATOM 539 N N . VAL A 1 75 ? -5.911 11.308 11.847 1.00 93.81 75 VAL A N 1
ATOM 540 C CA . VAL A 1 75 ? -5.438 10.520 10.713 1.00 93.81 75 VAL A CA 1
ATOM 541 C C . VAL A 1 75 ? -4.597 11.379 9.772 1.00 93.81 75 VAL A C 1
ATOM 543 O O . VAL A 1 75 ? -4.853 12.565 9.592 1.00 93.81 75 VAL A O 1
ATOM 546 N N . ASP A 1 76 ? -3.581 10.773 9.171 1.00 91.50 76 ASP A N 1
ATOM 547 C CA . ASP A 1 76 ? -2.712 11.417 8.195 1.00 91.50 76 ASP A CA 1
ATOM 548 C C . ASP A 1 76 ? -3.120 11.012 6.783 1.00 91.50 76 ASP A C 1
ATOM 550 O O . ASP A 1 76 ? -2.699 9.983 6.247 1.00 91.50 76 ASP A O 1
ATOM 554 N N . VAL A 1 77 ? -3.958 11.848 6.178 1.00 88.25 77 VAL A N 1
ATOM 555 C CA . VAL A 1 77 ? -4.441 11.645 4.809 1.00 88.25 77 VAL A CA 1
ATOM 556 C C . VAL A 1 77 ? -3.316 11.725 3.770 1.00 88.25 77 VAL A C 1
ATOM 558 O O . VAL A 1 77 ? -3.429 11.123 2.707 1.00 88.25 77 VAL A O 1
ATOM 561 N N . ASN A 1 78 ? -2.200 12.396 4.081 1.00 84.06 78 ASN A N 1
ATOM 562 C CA . ASN A 1 78 ? -1.061 12.543 3.167 1.00 84.06 78 ASN A CA 1
ATOM 563 C C . ASN A 1 78 ? -0.136 11.317 3.163 1.00 84.06 78 ASN A C 1
ATOM 565 O O . ASN A 1 78 ? 0.710 11.174 2.274 1.00 84.06 78 ASN A O 1
ATOM 569 N N . GLN A 1 79 ? -0.278 10.449 4.166 1.00 84.12 79 GLN A N 1
ATOM 570 C CA . GLN A 1 79 ? 0.448 9.183 4.302 1.00 84.12 79 GLN A CA 1
ATOM 571 C C . GLN A 1 79 ? -0.462 7.967 4.080 1.00 84.12 79 GLN A C 1
ATOM 573 O O . GLN A 1 79 ? -0.054 6.831 4.339 1.00 84.12 79 GLN A O 1
ATOM 578 N N . ALA A 1 80 ? -1.694 8.195 3.618 1.00 87.69 80 ALA A N 1
ATOM 579 C CA . ALA A 1 80 ? -2.602 7.128 3.248 1.00 87.69 80 ALA A CA 1
ATOM 580 C C . ALA A 1 80 ? -2.097 6.381 2.008 1.00 87.69 80 ALA A C 1
ATOM 582 O O . ALA A 1 80 ? -1.521 6.972 1.089 1.00 87.69 80 ALA A O 1
ATOM 583 N N . VAL A 1 81 ? -2.343 5.074 1.981 1.00 86.19 81 VAL A N 1
ATOM 584 C CA . VAL A 1 81 ? -2.043 4.208 0.837 1.00 86.19 81 VAL A CA 1
ATOM 585 C C . VAL A 1 81 ? -3.306 3.475 0.424 1.00 86.19 81 VAL A C 1
ATOM 587 O O . VAL A 1 81 ? -4.081 3.042 1.277 1.00 86.19 81 VAL A O 1
ATOM 590 N N . SER A 1 82 ? -3.505 3.333 -0.879 1.00 87.69 82 SER A N 1
ATOM 591 C CA . SER A 1 82 ? -4.684 2.688 -1.450 1.00 87.69 82 SER A CA 1
ATOM 592 C C . SER A 1 82 ? -4.275 1.473 -2.266 1.00 87.69 82 SER A C 1
ATOM 594 O O . SER A 1 82 ? -3.258 1.502 -2.949 1.00 87.69 82 SER A O 1
ATOM 596 N N . TYR A 1 83 ? -5.088 0.425 -2.202 1.00 86.44 83 TYR A N 1
ATOM 597 C CA . TYR A 1 83 ? -5.038 -0.707 -3.111 1.00 86.44 83 TYR A CA 1
ATOM 598 C C . TYR A 1 83 ? -6.145 -0.551 -4.146 1.00 86.44 83 TYR A C 1
ATOM 600 O O . TYR A 1 83 ? -7.340 -0.563 -3.817 1.00 86.44 83 TYR A O 1
ATOM 608 N N . LEU A 1 84 ? -5.717 -0.399 -5.391 1.00 85.88 84 LEU A N 1
ATOM 609 C CA . LEU A 1 84 ? -6.556 -0.382 -6.577 1.00 85.88 84 LEU A CA 1
ATOM 610 C C . LEU A 1 84 ? -6.411 -1.741 -7.260 1.00 85.88 84 LEU A C 1
ATOM 612 O O . LEU A 1 84 ? -5.302 -2.256 -7.372 1.00 85.88 84 LEU A O 1
ATOM 616 N N . ALA A 1 85 ? -7.527 -2.324 -7.677 1.00 82.88 85 ALA A N 1
ATOM 617 C CA . ALA A 1 85 ? -7.507 -3.502 -8.536 1.00 82.88 85 ALA A CA 1
ATOM 618 C C . ALA A 1 85 ? -7.147 -3.118 -9.984 1.00 82.88 85 ALA A C 1
ATOM 620 O O . ALA A 1 85 ? -7.403 -1.985 -10.395 1.00 82.88 85 ALA A O 1
ATOM 621 N N . THR A 1 86 ? -6.648 -4.064 -10.774 1.00 77.50 86 THR A N 1
ATOM 622 C CA . THR A 1 86 ? -6.737 -4.099 -12.235 1.00 77.50 86 THR A CA 1
ATOM 623 C C . THR A 1 86 ? -8.165 -3.722 -12.660 1.00 77.50 86 THR A C 1
ATOM 625 O O . THR A 1 86 ? -9.152 -4.347 -12.262 1.00 77.50 86 THR A O 1
ATOM 628 N N . GLY A 1 87 ? -8.299 -2.630 -13.418 1.00 78.31 87 GLY A N 1
ATOM 629 C CA . GLY A 1 87 ? -9.591 -1.996 -13.733 1.00 78.31 87 GLY A CA 1
ATOM 630 C C . GLY A 1 87 ? -9.991 -0.842 -12.799 1.00 78.31 87 GLY A C 1
ATOM 631 O O . GLY A 1 87 ? -11.146 -0.411 -12.798 1.00 78.31 87 GLY A O 1
ATOM 632 N N . GLY A 1 88 ? -9.072 -0.381 -11.946 1.00 82.19 88 GLY A N 1
ATOM 633 C CA . GLY A 1 88 ? -9.147 0.907 -11.259 1.00 82.19 88 GLY A CA 1
ATOM 634 C C . GLY A 1 88 ? -10.150 0.986 -10.115 1.00 82.19 88 GLY A C 1
ATOM 635 O O . GLY A 1 88 ? -10.417 2.058 -9.569 1.00 82.19 88 GLY A O 1
ATOM 636 N N . THR A 1 89 ? -10.706 -0.151 -9.702 1.00 86.56 89 THR A N 1
ATOM 637 C CA . THR A 1 89 ? -11.630 -0.198 -8.567 1.00 86.56 89 THR A CA 1
ATOM 638 C C . THR A 1 89 ? -10.864 -0.041 -7.258 1.00 86.56 89 THR A C 1
ATOM 640 O O . THR A 1 89 ? -9.990 -0.854 -6.945 1.00 86.56 89 THR A O 1
ATOM 643 N N . LEU A 1 90 ? -11.253 0.937 -6.435 1.00 88.44 90 LEU A N 1
ATOM 644 C CA . LEU A 1 90 ? -10.736 1.061 -5.074 1.00 88.44 90 LEU A CA 1
ATOM 645 C C . LEU A 1 90 ? -11.220 -0.098 -4.201 1.00 88.44 90 LEU A C 1
ATOM 647 O O . LEU A 1 90 ? -12.421 -0.284 -3.993 1.00 88.44 90 LEU A O 1
ATOM 651 N N . LYS A 1 91 ? -10.278 -0.861 -3.645 1.00 88.56 91 LYS A N 1
ATOM 652 C CA . LYS A 1 91 ? -10.583 -1.992 -2.761 1.00 88.56 91 LYS A CA 1
ATOM 653 C C . LYS A 1 91 ? -10.358 -1.665 -1.292 1.00 88.56 91 LYS A C 1
ATOM 655 O O . LYS A 1 91 ? -11.149 -2.065 -0.435 1.00 88.56 91 LYS A O 1
ATOM 660 N N . GLU A 1 92 ? -9.283 -0.945 -1.000 1.00 91.06 92 GLU A N 1
ATOM 661 C CA . GLU A 1 92 ? -8.910 -0.576 0.360 1.00 91.06 92 GLU A CA 1
ATOM 662 C C . GLU A 1 92 ? -8.080 0.709 0.367 1.00 91.06 92 GLU A C 1
ATOM 664 O O . GLU A 1 92 ? -7.196 0.871 -0.464 1.00 91.06 92 GLU A O 1
ATOM 669 N N . THR A 1 93 ? -8.311 1.582 1.344 1.00 92.44 93 THR A N 1
ATOM 670 C CA . THR A 1 93 ? -7.394 2.666 1.715 1.00 92.44 93 THR A CA 1
ATOM 671 C C . THR A 1 93 ? -7.011 2.500 3.176 1.00 92.44 93 THR A C 1
ATOM 673 O O . THR A 1 93 ? -7.884 2.439 4.041 1.00 92.44 93 THR A O 1
ATOM 676 N N . VAL A 1 94 ? -5.715 2.441 3.469 1.00 92.81 94 VAL A N 1
ATOM 677 C CA . VAL A 1 94 ? -5.172 2.420 4.829 1.00 92.81 94 VAL A CA 1
ATOM 678 C C . VAL A 1 94 ? -4.702 3.821 5.182 1.00 92.81 94 VAL A C 1
ATOM 680 O O . VAL A 1 94 ? -3.882 4.403 4.475 1.00 92.81 94 VAL A O 1
ATOM 683 N N . ILE A 1 95 ? -5.214 4.353 6.288 1.00 94.44 95 ILE A N 1
ATOM 684 C CA . ILE A 1 95 ? -5.000 5.732 6.715 1.00 94.44 95 ILE A CA 1
ATOM 685 C C . ILE A 1 95 ? -4.292 5.705 8.079 1.00 94.44 95 ILE A C 1
ATOM 687 O O . ILE A 1 95 ? -4.921 5.404 9.099 1.00 94.44 95 ILE A O 1
ATOM 691 N N . PRO A 1 96 ? -2.979 5.961 8.136 1.00 93.38 96 PRO A N 1
ATOM 692 C CA . PRO A 1 96 ? -2.222 5.966 9.386 1.00 93.38 96 PRO A CA 1
ATOM 693 C C . PRO A 1 96 ? -2.605 7.172 10.261 1.00 93.38 96 PRO A C 1
ATOM 695 O O . PRO A 1 96 ? -3.327 8.068 9.830 1.00 93.38 96 PRO A O 1
ATOM 698 N N . LEU A 1 97 ? -2.118 7.223 11.504 1.00 93.12 97 LEU A N 1
ATOM 699 C CA . LEU A 1 97 ? -2.182 8.449 12.312 1.00 93.12 97 LEU A CA 1
ATOM 700 C C . LEU A 1 97 ? -1.086 9.447 11.916 1.00 93.12 97 LEU A C 1
ATOM 702 O O . LEU A 1 97 ? 0.001 9.049 11.490 1.00 93.12 97 LEU A O 1
ATOM 706 N N . THR A 1 98 ? -1.332 10.732 12.164 1.00 90.31 98 THR A N 1
ATOM 707 C CA . THR A 1 98 ? -0.294 11.771 12.115 1.00 90.31 98 THR A CA 1
ATOM 708 C C . THR A 1 98 ? 0.814 11.450 13.115 1.00 90.31 98 THR A C 1
ATOM 710 O O . THR A 1 98 ? 0.532 11.060 14.252 1.00 90.31 98 THR A O 1
ATOM 713 N N . ASN A 1 99 ? 2.076 11.619 12.705 1.00 86.81 99 ASN A N 1
ATOM 714 C CA . ASN A 1 99 ? 3.262 11.307 13.514 1.00 86.81 99 ASN A CA 1
ATOM 715 C C . ASN A 1 99 ? 3.302 9.839 13.983 1.00 86.81 99 ASN A C 1
ATOM 717 O O . ASN A 1 99 ? 3.750 9.523 15.092 1.00 86.81 99 ASN A O 1
ATOM 721 N N . SER A 1 100 ? 2.764 8.915 13.183 1.00 84.88 100 SER A N 1
ATOM 722 C CA . SER A 1 100 ? 2.674 7.500 13.554 1.00 84.88 100 SER A CA 1
ATOM 723 C C . SER A 1 100 ? 4.050 6.868 13.807 1.00 84.88 100 SER A C 1
ATOM 725 O O . SER A 1 100 ? 4.195 6.102 14.764 1.00 84.88 100 SER A O 1
ATOM 727 N N . GLY A 1 101 ? 5.089 7.263 13.064 1.00 79.31 101 GLY A N 1
ATOM 728 C CA . GLY A 1 101 ? 6.454 6.755 13.248 1.00 79.31 101 GLY A CA 1
ATOM 729 C C . GLY A 1 101 ? 7.054 7.098 14.612 1.00 79.31 101 GLY A C 1
ATOM 730 O O . GLY A 1 101 ? 7.697 6.250 15.228 1.00 79.31 101 GLY A O 1
ATOM 731 N N . SER A 1 102 ? 6.765 8.288 15.142 1.00 81.44 102 SER A N 1
ATOM 732 C CA . SER A 1 102 ? 7.192 8.711 16.488 1.00 81.44 102 SER A CA 1
ATOM 733 C C . SER A 1 102 ? 6.208 8.334 17.607 1.00 81.44 102 SER A C 1
ATOM 735 O O . SER A 1 102 ? 6.530 8.412 18.796 1.00 81.44 102 SER A O 1
ATOM 737 N N . THR A 1 103 ? 5.007 7.869 17.258 1.00 85.62 103 THR A N 1
ATOM 738 C CA . THR A 1 103 ? 3.978 7.494 18.229 1.00 85.62 103 THR A CA 1
ATOM 739 C C . THR A 1 103 ? 4.306 6.160 18.907 1.00 85.62 103 THR A C 1
ATOM 741 O O . THR A 1 103 ? 4.310 5.104 18.285 1.00 85.62 103 THR A O 1
ATOM 744 N N . SER A 1 104 ? 4.489 6.166 20.231 1.00 87.38 104 SER A N 1
ATOM 745 C CA . SER A 1 104 ? 4.752 4.940 21.004 1.00 87.38 104 SER A CA 1
ATOM 746 C C . SER A 1 104 ? 3.615 3.915 20.893 1.00 87.38 104 SER A C 1
ATOM 748 O O . SER A 1 104 ? 2.464 4.232 21.199 1.00 87.38 104 SER A O 1
ATOM 750 N N . LEU A 1 105 ? 3.917 2.662 20.534 1.00 88.50 105 LEU A N 1
ATOM 751 C CA . LEU A 1 105 ? 2.944 1.561 20.488 1.00 88.50 105 LEU A CA 1
ATOM 752 C C . LEU A 1 105 ? 2.654 0.993 21.894 1.00 88.50 105 LEU A C 1
ATOM 754 O O . LEU A 1 105 ? 3.008 -0.137 22.229 1.00 88.50 105 LEU A O 1
ATOM 758 N N . THR A 1 106 ? 2.005 1.799 22.730 1.00 91.38 106 THR A N 1
ATOM 759 C CA . THR A 1 106 ? 1.541 1.443 24.079 1.00 91.38 106 THR A CA 1
ATOM 760 C C . THR A 1 106 ? 0.046 1.739 24.240 1.00 91.38 106 THR A C 1
ATOM 762 O O . THR A 1 106 ? -0.466 2.669 23.605 1.00 91.38 106 THR A O 1
ATOM 765 N N . PRO A 1 107 ? -0.683 0.955 25.060 1.00 93.25 107 PRO A N 1
ATOM 766 C CA . PRO A 1 107 ? -2.111 1.167 25.253 1.00 93.25 107 PRO A CA 1
ATOM 767 C C . PRO A 1 107 ? -2.361 2.496 25.969 1.00 93.25 107 PRO A C 1
ATOM 769 O O . PRO A 1 107 ? -1.787 2.740 27.030 1.00 93.25 107 PRO A O 1
ATOM 772 N N . ASN A 1 108 ? -3.245 3.320 25.412 1.00 93.88 108 ASN A N 1
ATOM 773 C CA . ASN A 1 108 ? -3.614 4.633 25.951 1.00 93.88 108 ASN A CA 1
ATOM 774 C C . ASN A 1 108 ? -5.131 4.846 26.048 1.00 93.88 108 ASN A C 1
ATOM 776 O O . ASN A 1 108 ? -5.577 5.941 26.376 1.00 93.88 108 ASN A O 1
ATOM 780 N N . MET A 1 109 ? -5.921 3.814 25.762 1.00 94.62 109 MET A N 1
ATOM 781 C CA . MET A 1 109 ? -7.371 3.844 25.890 1.00 94.62 109 MET A CA 1
ATOM 782 C C . MET A 1 109 ? -7.903 2.507 26.403 1.00 94.62 109 MET A C 1
ATOM 784 O O . MET A 1 109 ? -7.247 1.463 26.296 1.00 94.62 109 MET A O 1
ATOM 788 N N . THR A 1 110 ? -9.134 2.542 26.899 1.00 95.62 110 THR A N 1
ATOM 789 C CA . THR A 1 110 ? -9.953 1.351 27.118 1.00 95.62 110 THR A CA 1
ATOM 790 C C . THR A 1 110 ? -10.945 1.254 25.968 1.00 95.62 110 THR A C 1
ATOM 792 O O . THR A 1 110 ? -11.647 2.210 25.654 1.00 95.62 110 THR A O 1
ATOM 795 N N . THR A 1 111 ? -10.956 0.111 25.296 1.00 94.38 111 THR A N 1
ATOM 796 C CA . THR A 1 111 ? -11.908 -0.206 24.229 1.00 94.38 111 THR A CA 1
ATOM 797 C C . THR A 1 111 ? -13.325 -0.381 24.785 1.00 94.38 111 THR A C 1
ATOM 799 O O . THR A 1 111 ? -13.482 -0.610 25.986 1.00 94.38 111 THR A O 1
ATOM 802 N N . PRO A 1 112 ? -14.361 -0.298 23.936 1.00 91.56 112 PRO A N 1
ATOM 803 C CA . PRO A 1 112 ? -15.759 -0.403 24.364 1.00 91.56 112 PRO A CA 1
ATOM 804 C C . PRO A 1 112 ? -16.103 -1.694 25.129 1.00 91.56 112 PRO A C 1
ATOM 806 O O . PRO A 1 112 ? -16.960 -1.671 26.003 1.00 91.56 112 PRO A O 1
ATOM 809 N N . ASP A 1 113 ? -15.413 -2.806 24.850 1.00 90.31 113 ASP A N 1
ATOM 810 C CA . ASP A 1 113 ? -15.551 -4.091 25.557 1.00 90.31 113 ASP A CA 1
ATOM 811 C C . ASP A 1 113 ? -14.565 -4.251 26.735 1.00 90.31 113 ASP A C 1
ATOM 813 O O . ASP A 1 113 ? -14.344 -5.356 27.228 1.00 90.31 113 ASP A O 1
ATOM 817 N N . GLY A 1 114 ? -13.943 -3.161 27.194 1.00 92.38 114 GLY A N 1
ATOM 818 C CA . GLY A 1 114 ? -13.108 -3.130 28.398 1.00 92.38 114 GLY A CA 1
ATOM 819 C C . GLY A 1 114 ? -11.648 -3.551 28.204 1.00 92.38 114 GLY A C 1
ATOM 820 O O . GLY A 1 114 ? -10.890 -3.589 29.176 1.00 92.38 114 GLY A O 1
ATOM 821 N N . LYS A 1 115 ? -11.197 -3.851 26.979 1.00 94.69 115 LYS A N 1
ATOM 822 C CA . LYS A 1 115 ? -9.790 -4.217 26.731 1.00 94.69 115 LYS A CA 1
ATOM 823 C C . LYS A 1 115 ? -8.888 -2.991 26.620 1.00 94.69 115 LYS A C 1
ATOM 825 O O . LYS A 1 115 ? -9.303 -1.938 26.143 1.00 94.69 115 LYS A O 1
ATOM 830 N N . ARG A 1 116 ? -7.614 -3.139 26.984 1.00 96.00 116 ARG A N 1
ATOM 831 C CA . ARG A 1 116 ? -6.589 -2.103 26.777 1.00 96.00 116 ARG A CA 1
ATOM 832 C C . ARG A 1 116 ? -6.286 -1.981 25.286 1.00 96.00 116 ARG A C 1
ATOM 834 O O . ARG A 1 116 ? -5.951 -2.984 24.655 1.00 96.00 116 ARG A O 1
ATOM 841 N N . GLY A 1 117 ? -6.376 -0.774 24.740 1.00 95.69 117 GLY A N 1
ATOM 842 C CA . GLY A 1 117 ? -6.208 -0.530 23.313 1.00 95.69 117 GLY A CA 1
ATOM 843 C C . GLY A 1 117 ? -5.385 0.708 22.983 1.00 95.69 117 GLY A C 1
ATOM 844 O O . GLY A 1 117 ? -5.072 1.525 23.854 1.00 95.69 117 GLY A O 1
ATOM 845 N N . LYS A 1 118 ? -5.050 0.835 21.701 1.00 95.06 118 LYS A N 1
ATOM 846 C CA . LYS A 1 118 ? -4.485 2.035 21.086 1.00 95.06 118 LYS A CA 1
ATOM 847 C C . LYS A 1 118 ? -5.032 2.173 19.668 1.00 95.06 118 LYS A C 1
ATOM 849 O O . LYS A 1 118 ? -4.900 1.236 18.885 1.00 95.06 118 LYS A O 1
ATOM 854 N N . ILE A 1 119 ? -5.608 3.325 19.334 1.00 95.81 119 ILE A N 1
ATOM 855 C CA . ILE A 1 119 ? -5.933 3.655 17.938 1.00 95.81 119 ILE A CA 1
ATOM 856 C C . ILE A 1 119 ? -4.617 3.812 17.176 1.00 95.81 119 ILE A C 1
ATOM 858 O O . ILE A 1 119 ? -3.704 4.475 17.672 1.00 95.81 119 ILE A O 1
ATOM 862 N N . ILE A 1 120 ? -4.525 3.198 16.001 1.00 94.31 120 ILE A N 1
ATOM 863 C CA . ILE A 1 120 ? -3.341 3.256 15.132 1.00 94.31 120 ILE A CA 1
ATOM 864 C C . ILE A 1 120 ? -3.638 3.825 13.743 1.00 94.31 120 ILE A C 1
ATOM 866 O O . ILE A 1 120 ? -2.707 4.072 12.988 1.00 94.31 120 ILE A O 1
ATOM 870 N N . GLY A 1 121 ? -4.907 4.076 13.426 1.00 95.50 121 GLY A N 1
ATOM 871 C CA . GLY A 1 121 ? -5.319 4.671 12.161 1.00 95.50 121 GLY A CA 1
ATOM 872 C C . GLY A 1 121 ? -6.769 4.340 11.838 1.00 95.50 121 GLY A C 1
ATOM 873 O O . GLY A 1 121 ? -7.562 4.018 12.727 1.00 95.50 121 GLY A O 1
ATOM 874 N N . ALA A 1 122 ? -7.084 4.368 10.553 1.00 96.69 122 ALA A N 1
ATOM 875 C CA . ALA A 1 122 ? -8.351 3.956 9.985 1.00 96.69 122 ALA A CA 1
ATOM 876 C C . ALA A 1 122 ? -8.131 3.182 8.681 1.00 96.69 122 ALA A C 1
ATOM 878 O O . ALA A 1 122 ? -7.053 3.212 8.090 1.00 96.69 122 ALA A O 1
ATOM 879 N N . VAL A 1 123 ? -9.166 2.479 8.243 1.00 95.50 123 VAL A N 1
ATOM 880 C CA . VAL A 1 123 ? -9.231 1.809 6.947 1.00 95.50 123 VAL A CA 1
ATOM 881 C C . VAL A 1 123 ? -10.564 2.130 6.299 1.00 95.50 123 VAL A C 1
ATOM 883 O O . VAL A 1 123 ? -11.588 2.177 6.975 1.00 95.50 123 VAL A O 1
ATOM 886 N N . TYR A 1 124 ? -10.554 2.308 4.987 1.00 94.25 124 TYR A N 1
ATOM 887 C CA . TYR A 1 124 ? -11.749 2.418 4.170 1.00 94.25 124 TYR A CA 1
ATOM 888 C C . TYR A 1 124 ? -11.812 1.256 3.179 1.00 94.25 124 TYR A C 1
ATOM 890 O O . TYR A 1 124 ? -10.861 1.012 2.447 1.00 94.25 124 TYR A O 1
ATOM 898 N N . GLN A 1 125 ? -12.918 0.515 3.181 1.00 93.25 125 GLN A N 1
ATOM 899 C CA . GLN A 1 125 ? -13.154 -0.684 2.376 1.00 93.25 125 GLN A CA 1
ATOM 900 C C . GLN A 1 125 ? -14.534 -0.581 1.696 1.00 93.25 125 GLN A C 1
ATOM 902 O O . GLN A 1 125 ? -15.525 -1.057 2.264 1.00 93.25 125 GLN A O 1
ATOM 907 N N . PRO A 1 126 ? -14.628 0.030 0.495 1.00 89.62 126 PRO A N 1
ATOM 908 C CA . PRO A 1 126 ? -15.898 0.385 -0.153 1.00 89.62 126 PRO A CA 1
ATOM 909 C C . PRO A 1 126 ? -16.905 -0.765 -0.261 1.00 89.62 126 PRO A C 1
ATOM 911 O O . PRO A 1 126 ? -18.100 -0.579 -0.031 1.00 89.62 126 PRO A O 1
ATOM 914 N N . TYR A 1 127 ? -16.428 -1.984 -0.536 1.00 88.31 127 TYR A N 1
ATOM 915 C CA . TYR A 1 127 ? -17.281 -3.164 -0.721 1.00 88.31 127 TYR A CA 1
ATOM 916 C C . TYR A 1 127 ? -18.147 -3.509 0.506 1.00 88.31 127 TYR A C 1
ATOM 918 O O . TYR A 1 127 ? -19.118 -4.256 0.385 1.00 88.31 127 TYR A O 1
ATOM 926 N N . ARG A 1 128 ? -17.825 -2.982 1.698 1.00 90.06 128 ARG A N 1
ATOM 927 C CA . ARG A 1 128 ? -18.621 -3.190 2.919 1.00 90.06 128 ARG A CA 1
ATOM 928 C C . ARG A 1 128 ? -19.839 -2.265 3.030 1.00 90.06 128 ARG A C 1
ATOM 930 O O . ARG A 1 128 ? -20.545 -2.326 4.041 1.00 90.06 128 ARG A O 1
ATOM 937 N N . GLY A 1 129 ? -20.092 -1.406 2.042 1.00 88.75 129 GLY A N 1
ATOM 938 C CA . GLY A 1 129 ? -21.243 -0.502 2.023 1.00 88.75 129 GLY A CA 1
ATOM 939 C C . GLY A 1 129 ? -21.249 0.441 3.227 1.00 88.75 129 GLY A C 1
ATOM 940 O O . GLY A 1 129 ? -20.261 1.113 3.506 1.00 88.75 129 GLY A O 1
ATOM 941 N N . SER A 1 130 ? -22.336 0.457 4.004 1.00 87.88 130 SER A N 1
ATOM 942 C CA . SER A 1 130 ? -22.466 1.327 5.187 1.00 87.88 130 SER A CA 1
ATOM 943 C C . SER A 1 130 ? -21.440 1.066 6.301 1.00 87.88 130 SER A C 1
ATOM 945 O O . SER A 1 130 ? -21.361 1.840 7.250 1.00 87.88 130 SER A O 1
ATOM 947 N N . ARG A 1 131 ? -20.646 -0.009 6.200 1.00 91.25 131 ARG A N 1
ATOM 948 C CA . ARG A 1 131 ? -19.562 -0.372 7.130 1.00 91.25 131 ARG A CA 1
ATOM 949 C C . ARG A 1 131 ? -18.174 -0.243 6.494 1.00 91.25 131 ARG A C 1
ATOM 951 O O . ARG A 1 131 ? -17.248 -0.936 6.912 1.00 91.25 131 ARG A O 1
ATOM 958 N N . ALA A 1 132 ? -18.045 0.571 5.446 1.00 92.44 132 ALA A N 1
ATOM 959 C CA . ALA A 1 132 ? -16.798 0.736 4.705 1.00 92.44 132 ALA A CA 1
ATOM 960 C C . ALA A 1 132 ? -15.678 1.356 5.545 1.00 92.44 132 ALA A C 1
ATOM 962 O O . ALA A 1 132 ? -14.534 0.927 5.430 1.00 92.44 132 ALA A O 1
ATOM 963 N N . THR A 1 133 ? -15.995 2.316 6.410 1.00 95.81 133 THR A N 1
ATOM 964 C CA . THR A 1 133 ? -15.000 2.993 7.249 1.00 95.81 133 THR A CA 1
ATOM 965 C C . THR A 1 133 ? -14.821 2.281 8.580 1.00 95.81 133 THR A C 1
ATOM 967 O O . THR A 1 133 ? -15.785 2.005 9.296 1.00 95.81 133 THR A O 1
ATOM 970 N N . LEU A 1 134 ? -13.566 2.000 8.916 1.00 96.31 134 LEU A N 1
ATOM 971 C CA . LEU A 1 134 ? -13.158 1.193 10.052 1.00 96.31 134 LEU A CA 1
ATOM 972 C C . LEU A 1 134 ? -12.091 1.930 10.864 1.00 96.31 134 LEU A C 1
ATOM 974 O O . LEU A 1 134 ? -11.045 2.282 10.327 1.00 96.31 134 LEU A O 1
ATOM 978 N N . VAL A 1 135 ? -12.290 2.102 12.170 1.00 97.25 135 VAL A N 1
ATOM 979 C CA . VAL A 1 135 ? -11.232 2.597 13.067 1.00 97.25 135 VAL A CA 1
ATOM 980 C C . VAL A 1 135 ? -10.315 1.438 13.453 1.00 97.25 135 VAL A C 1
ATOM 982 O O . VAL A 1 135 ? -10.772 0.422 13.986 1.00 97.25 135 VAL A O 1
ATOM 985 N N . LEU A 1 136 ? -9.012 1.591 13.208 1.00 96.44 136 LEU A N 1
ATOM 986 C CA . LEU A 1 136 ? -8.005 0.587 13.539 1.00 96.44 136 LEU A CA 1
ATOM 987 C C . LEU A 1 136 ? -7.520 0.744 14.974 1.00 96.44 136 LEU A C 1
ATOM 989 O O . LEU A 1 136 ? -6.972 1.777 15.366 1.00 96.44 136 LEU A O 1
ATOM 993 N N . VAL A 1 137 ? -7.640 -0.331 15.745 1.00 96.75 137 VAL A N 1
ATOM 994 C CA . VAL A 1 137 ? -7.215 -0.389 17.140 1.00 96.75 137 VAL A CA 1
ATOM 995 C C . VAL A 1 137 ? -6.357 -1.617 17.373 1.00 96.75 137 VAL A C 1
ATOM 997 O O . VAL A 1 137 ? -6.786 -2.746 17.150 1.00 96.75 137 VAL A O 1
ATOM 1000 N N . VAL A 1 138 ? -5.169 -1.414 17.926 1.00 95.44 138 VAL A N 1
ATOM 1001 C CA . VAL A 1 138 ? -4.383 -2.503 18.504 1.00 95.44 138 VAL A CA 1
ATOM 1002 C C . VAL A 1 138 ? -4.892 -2.780 19.904 1.00 95.44 138 VAL A C 1
ATOM 1004 O O . VAL A 1 138 ? -4.948 -1.877 20.738 1.00 95.44 138 VAL A O 1
ATOM 1007 N N . VAL A 1 139 ? -5.234 -4.034 20.173 1.00 96.19 139 VAL A N 1
ATOM 1008 C CA . VAL A 1 139 ? -5.598 -4.524 21.501 1.00 96.19 139 VAL A CA 1
ATOM 1009 C C . VAL A 1 139 ? -4.409 -5.233 22.128 1.00 96.19 139 VAL A C 1
ATOM 1011 O O . VAL A 1 139 ? -3.678 -5.962 21.458 1.00 96.19 139 VAL A O 1
ATOM 1014 N N . PHE A 1 140 ? -4.224 -5.019 23.428 1.00 93.75 140 PHE A N 1
ATOM 1015 C CA . PHE A 1 140 ? -3.065 -5.495 24.168 1.00 93.75 140 PHE A CA 1
ATOM 1016 C C . PHE A 1 140 ? -3.442 -6.581 25.174 1.00 93.75 140 PHE A C 1
ATOM 1018 O O . PHE A 1 140 ? -4.386 -6.436 25.954 1.00 93.75 140 PHE A O 1
ATOM 1025 N N . LYS A 1 141 ? -2.613 -7.624 25.236 1.00 91.12 141 LYS A N 1
ATOM 1026 C CA . LYS A 1 141 ? -2.582 -8.591 26.332 1.00 91.12 141 LYS A CA 1
ATOM 1027 C C . LYS A 1 141 ? -1.417 -8.227 27.251 1.00 91.12 141 LYS A C 1
ATOM 1029 O O . LYS A 1 141 ? -0.247 -8.360 26.888 1.00 91.12 141 LYS A O 1
ATOM 1034 N N . LYS A 1 142 ? -1.731 -7.748 28.460 1.00 86.00 142 LYS A N 1
ATOM 1035 C CA . LYS A 1 142 ? -0.768 -7.079 29.360 1.00 86.00 142 LYS A CA 1
ATOM 1036 C C . LYS A 1 142 ? -0.152 -5.849 28.668 1.00 86.00 142 LYS A C 1
ATOM 1038 O O . LYS A 1 142 ? -0.874 -4.904 28.363 1.00 86.00 142 LYS A O 1
ATOM 1043 N N . SER A 1 143 ? 1.156 -5.856 28.425 1.00 82.19 143 SER A N 1
ATOM 1044 C CA . SER A 1 143 ? 1.900 -4.802 27.725 1.00 82.19 143 SER A CA 1
ATOM 1045 C C . SER A 1 143 ? 2.235 -5.153 26.273 1.00 82.19 143 SER A C 1
ATOM 1047 O O . SER A 1 143 ? 2.873 -4.354 25.594 1.00 82.19 143 SER A O 1
ATOM 1049 N N . LYS A 1 144 ? 1.826 -6.332 25.785 1.00 85.62 144 LYS A N 1
ATOM 1050 C CA . LYS A 1 144 ? 2.143 -6.789 24.431 1.00 85.62 144 LYS A CA 1
ATOM 1051 C C . LYS A 1 144 ? 0.935 -6.623 23.508 1.00 85.62 144 LYS A C 1
ATOM 1053 O O . LYS A 1 144 ? -0.167 -7.005 23.910 1.00 85.62 144 LYS A O 1
ATOM 1058 N N . PRO A 1 145 ? 1.125 -6.073 22.301 1.00 88.06 145 PRO A N 1
ATOM 1059 C CA . PRO A 1 145 ? 0.111 -6.142 21.262 1.00 88.06 145 PRO A CA 1
ATOM 1060 C C . PRO A 1 145 ? -0.329 -7.592 20.992 1.00 88.06 145 PRO A C 1
ATOM 1062 O O . PRO A 1 145 ? 0.509 -8.491 20.982 1.00 88.06 145 PRO A O 1
ATOM 1065 N N . ASP A 1 146 ? -1.630 -7.816 20.815 1.00 89.94 146 ASP A N 1
ATOM 1066 C CA . ASP A 1 146 ? -2.240 -9.151 20.669 1.00 89.94 146 ASP A CA 1
ATOM 1067 C C . ASP A 1 146 ? -3.048 -9.255 19.368 1.00 89.94 146 ASP A C 1
ATOM 1069 O O . ASP A 1 146 ? -2.790 -10.111 18.521 1.00 89.94 146 ASP A O 1
ATOM 1073 N N . LYS A 1 147 ? -3.996 -8.332 19.171 1.00 93.81 147 LYS A N 1
ATOM 1074 C CA . LYS A 1 147 ? -4.925 -8.329 18.032 1.00 93.81 147 LYS A CA 1
ATOM 1075 C C . LYS A 1 147 ? -5.026 -6.951 17.395 1.00 93.81 147 LYS A C 1
ATOM 1077 O O . LYS A 1 147 ? -4.880 -5.940 18.084 1.00 93.81 147 LYS A O 1
ATOM 1082 N N . VAL A 1 148 ? -5.347 -6.923 16.105 1.00 94.69 148 VAL A N 1
ATOM 1083 C CA . VAL A 1 148 ? -5.855 -5.723 15.429 1.00 94.69 148 VAL A CA 1
ATOM 1084 C C . VAL A 1 148 ? -7.368 -5.838 15.356 1.00 94.69 148 VAL A C 1
ATOM 1086 O O . VAL A 1 148 ? -7.906 -6.858 14.930 1.00 94.69 148 VAL A O 1
ATOM 1089 N N . ARG A 1 149 ? -8.063 -4.788 15.781 1.00 95.81 149 ARG A N 1
ATOM 1090 C CA . ARG A 1 149 ? -9.507 -4.654 15.650 1.00 95.81 149 ARG A CA 1
ATOM 1091 C C . ARG A 1 149 ? -9.852 -3.518 14.716 1.00 95.81 149 ARG A C 1
ATOM 1093 O O . ARG A 1 149 ? -9.287 -2.435 14.820 1.00 95.81 149 ARG A O 1
ATOM 1100 N N . MET A 1 150 ? -10.819 -3.782 13.856 1.00 95.88 150 MET A N 1
ATOM 1101 C CA . MET A 1 150 ? -11.374 -2.835 12.906 1.00 95.88 150 MET A CA 1
ATOM 1102 C C . MET A 1 150 ? -12.806 -2.520 13.316 1.00 95.88 150 MET A C 1
ATOM 1104 O O . MET A 1 150 ? -13.716 -3.305 13.040 1.00 95.88 150 MET A O 1
ATOM 1108 N N . TYR A 1 151 ? -13.000 -1.419 14.030 1.00 96.38 151 TYR A N 1
ATOM 1109 C CA . TYR A 1 151 ? -14.312 -1.007 14.521 1.00 96.38 151 TYR A CA 1
ATOM 1110 C C . TYR A 1 151 ? -15.099 -0.333 13.401 1.00 96.38 151 TYR A C 1
ATOM 1112 O O . TYR A 1 151 ? -14.660 0.694 12.900 1.00 96.38 151 TYR A O 1
ATOM 1120 N N . TYR A 1 152 ? -16.256 -0.887 13.032 1.00 94.38 152 TYR A N 1
ATOM 1121 C CA . TYR A 1 152 ? -17.209 -0.250 12.105 1.00 94.38 152 TYR A CA 1
ATOM 1122 C C . TYR A 1 152 ? -18.352 0.465 12.837 1.00 94.38 152 TYR A C 1
ATOM 1124 O O . TYR A 1 152 ? -19.148 1.165 12.222 1.00 94.38 152 TYR A O 1
ATOM 1132 N N . THR A 1 153 ? -18.452 0.280 14.154 1.00 90.94 153 THR A N 1
ATOM 1133 C CA . THR A 1 153 ? -19.268 1.101 15.055 1.00 90.94 153 THR A CA 1
ATOM 1134 C C . THR A 1 153 ? -18.527 1.278 16.378 1.00 90.94 153 THR A C 1
ATOM 1136 O O . THR A 1 153 ? -17.476 0.678 16.608 1.00 90.94 153 THR A O 1
ATOM 1139 N N . ASN A 1 154 ? -19.112 2.030 17.310 1.00 87.94 154 ASN A N 1
ATOM 1140 C CA . ASN A 1 154 ? -18.546 2.217 18.647 1.00 87.94 154 ASN A CA 1
ATOM 1141 C C . ASN A 1 154 ? -18.513 0.939 19.503 1.00 87.94 154 ASN A C 1
ATOM 1143 O O . ASN A 1 154 ? -18.022 1.000 20.620 1.00 87.94 154 ASN A O 1
ATOM 1147 N N . THR A 1 155 ? -19.053 -0.195 19.051 1.00 90.19 155 THR A N 1
ATOM 1148 C CA . THR A 1 155 ? -19.071 -1.451 19.829 1.00 90.19 155 THR A CA 1
ATOM 1149 C C . THR A 1 155 ? -18.787 -2.692 18.994 1.00 90.19 155 THR A C 1
ATOM 1151 O O . THR A 1 155 ? -18.400 -3.720 19.546 1.00 90.19 155 THR A O 1
ATOM 1154 N N . GLN A 1 156 ? -18.954 -2.616 17.675 1.00 93.94 156 GLN A N 1
ATOM 1155 C CA . GLN A 1 156 ? -18.798 -3.751 16.780 1.00 93.94 156 GLN A CA 1
ATOM 1156 C C . GLN A 1 156 ? -17.509 -3.629 15.974 1.00 93.94 156 GLN A C 1
ATOM 1158 O O . GLN A 1 156 ? -17.170 -2.561 15.458 1.00 93.94 156 GLN A O 1
ATOM 1163 N N . PHE A 1 157 ? -16.797 -4.746 15.858 1.00 95.88 157 PHE A N 1
ATOM 1164 C CA . PHE A 1 157 ? -15.507 -4.808 15.189 1.00 95.88 157 PHE A CA 1
ATOM 1165 C C . PHE A 1 157 ? -15.297 -6.139 14.476 1.00 95.88 157 PHE A C 1
ATOM 1167 O O . PHE A 1 157 ? -15.889 -7.159 14.831 1.00 95.88 157 PHE A O 1
ATOM 1174 N N . TYR A 1 158 ? -14.403 -6.120 13.493 1.00 94.38 158 TYR A N 1
ATOM 1175 C CA . TYR A 1 158 ? -13.709 -7.310 13.012 1.00 94.38 158 TYR A CA 1
ATOM 1176 C C . TYR A 1 158 ? -12.397 -7.461 13.782 1.00 94.38 158 TYR A C 1
ATOM 1178 O O . TYR A 1 158 ? -11.761 -6.459 14.110 1.00 94.38 158 TYR A O 1
ATOM 1186 N N . GLU A 1 159 ? -11.989 -8.688 14.094 1.00 94.00 159 GLU A N 1
ATOM 1187 C CA . GLU A 1 159 ? -10.762 -8.965 14.846 1.00 94.00 159 GLU A CA 1
ATOM 1188 C C . GLU A 1 159 ? -9.826 -9.847 14.026 1.00 94.00 159 GLU A C 1
ATOM 1190 O O . GLU A 1 159 ? -10.241 -10.862 13.472 1.00 94.00 159 GLU A O 1
ATOM 1195 N N . TYR A 1 160 ? -8.557 -9.456 13.987 1.00 89.88 160 TYR A N 1
ATOM 1196 C CA . TYR A 1 160 ? -7.507 -10.111 13.224 1.00 89.88 160 TYR A CA 1
ATOM 1197 C C . TYR A 1 160 ? -6.328 -10.435 14.130 1.00 89.88 160 TYR A C 1
ATOM 1199 O O . TYR A 1 160 ? -5.987 -9.682 15.053 1.00 89.88 160 TYR A O 1
ATOM 1207 N N . SER A 1 161 ? -5.673 -11.559 13.848 1.00 86.06 161 SER A N 1
ATOM 1208 C CA . SER A 1 161 ? -4.343 -11.817 14.390 1.00 86.06 161 SER A CA 1
ATOM 1209 C C . SER A 1 161 ? -3.381 -10.781 13.831 1.00 86.06 161 SER A C 1
ATOM 1211 O O . SER A 1 161 ? -3.307 -10.580 12.623 1.00 86.06 161 SER A O 1
ATOM 1213 N N . ALA A 1 162 ? -2.667 -10.110 14.723 1.00 79.75 162 ALA A N 1
ATOM 1214 C CA . ALA A 1 162 ? -1.714 -9.103 14.315 1.00 79.75 162 ALA A CA 1
ATOM 1215 C C . ALA A 1 162 ? -0.389 -9.764 13.918 1.00 79.75 162 ALA A C 1
ATOM 1217 O O . ALA A 1 162 ? 0.163 -10.557 14.688 1.00 79.75 162 ALA A O 1
ATOM 1218 N N . LYS A 1 163 ? 0.123 -9.421 12.736 1.00 80.94 163 LYS A N 1
ATOM 1219 C CA . LYS A 1 163 ? 1.489 -9.742 12.315 1.00 80.94 163 LYS A CA 1
ATOM 1220 C C . LYS A 1 163 ? 2.391 -8.556 12.648 1.00 80.94 163 LYS A C 1
ATOM 1222 O O . LYS A 1 163 ? 2.015 -7.406 12.424 1.00 80.94 163 LYS A O 1
ATOM 1227 N N . TRP A 1 164 ? 3.562 -8.836 13.211 1.00 75.88 164 TRP A N 1
ATOM 1228 C CA . TRP A 1 164 ? 4.461 -7.813 13.744 1.00 75.88 164 TRP A CA 1
ATOM 1229 C C . TRP A 1 164 ? 5.822 -7.887 13.066 1.00 75.88 164 TRP A C 1
ATOM 1231 O O . TRP A 1 164 ? 6.452 -8.942 13.071 1.00 75.88 164 TRP A O 1
ATOM 1241 N N . GLY A 1 165 ? 6.283 -6.750 12.552 1.00 62.44 165 GLY A N 1
ATOM 1242 C CA . GLY A 1 165 ? 7.636 -6.561 12.033 1.00 62.44 165 GLY A CA 1
ATOM 1243 C C . GLY A 1 165 ? 8.361 -5.464 12.808 1.00 62.44 165 GLY A C 1
ATOM 1244 O O . GLY A 1 165 ? 7.743 -4.489 13.247 1.00 62.44 165 GLY A O 1
ATOM 1245 N N . THR A 1 166 ? 9.670 -5.622 12.997 1.00 54.00 166 THR A N 1
ATOM 1246 C CA . THR A 1 166 ? 10.538 -4.539 13.484 1.00 54.00 166 THR A CA 1
ATOM 1247 C C . THR A 1 166 ? 11.419 -4.113 12.326 1.00 54.00 166 THR A C 1
ATOM 1249 O O . THR A 1 166 ? 12.089 -4.960 11.740 1.00 54.00 166 THR A O 1
ATOM 1252 N N . PHE A 1 167 ? 11.431 -2.822 12.002 1.00 46.59 167 PHE A N 1
ATOM 1253 C CA . PHE A 1 167 ? 12.433 -2.312 11.077 1.00 46.59 167 PHE A CA 1
ATOM 1254 C C . PHE A 1 167 ? 13.801 -2.322 11.767 1.00 46.59 167 PHE A C 1
ATOM 1256 O O . PHE A 1 167 ? 13.891 -1.915 12.932 1.00 46.59 167 PHE A O 1
ATOM 1263 N N . PRO A 1 168 ? 14.879 -2.756 11.092 1.00 40.00 168 PRO A N 1
ATOM 1264 C CA . PRO A 1 168 ? 16.224 -2.500 11.578 1.00 40.00 168 PRO A CA 1
ATOM 1265 C C . PRO A 1 168 ? 16.389 -0.992 11.799 1.00 40.00 168 PRO A C 1
ATOM 1267 O O . PRO A 1 168 ? 16.034 -0.191 10.933 1.00 40.00 168 PRO A O 1
ATOM 1270 N N . SER A 1 169 ? 16.933 -0.589 12.947 1.00 38.34 169 SER A N 1
ATOM 1271 C CA . SER A 1 169 ? 17.087 0.828 13.318 1.00 38.34 169 SER A CA 1
ATOM 1272 C C . SER A 1 169 ? 17.957 1.634 12.345 1.00 38.34 169 SER A C 1
ATOM 1274 O O . SER A 1 169 ? 17.928 2.857 12.385 1.00 38.34 169 SER A O 1
ATOM 1276 N N . SER A 1 170 ? 18.724 0.960 11.483 1.00 35.00 170 SER A N 1
ATOM 1277 C CA . SER A 1 170 ? 19.546 1.544 10.419 1.00 35.00 170 SER A CA 1
ATOM 1278 C C . SER A 1 170 ? 18.804 1.786 9.097 1.00 35.00 170 SER A C 1
ATOM 1280 O O . SER A 1 170 ? 19.355 2.448 8.226 1.00 35.00 170 SER A O 1
ATOM 1282 N N . VAL A 1 171 ? 17.591 1.243 8.927 1.00 34.34 171 VAL A N 1
ATOM 1283 C CA . VAL A 1 171 ? 16.767 1.378 7.706 1.00 34.34 171 VAL A CA 1
ATOM 1284 C C . VAL A 1 171 ? 15.616 2.360 7.913 1.00 34.34 171 VAL A C 1
ATOM 1286 O O . VAL A 1 171 ? 15.158 2.963 6.950 1.00 34.34 171 VAL A O 1
ATOM 1289 N N . ALA A 1 172 ? 15.203 2.574 9.167 1.00 36.25 172 ALA A N 1
ATOM 1290 C CA . ALA A 1 172 ? 14.220 3.581 9.539 1.00 36.25 172 ALA A CA 1
ATOM 1291 C C . ALA A 1 172 ? 14.808 4.986 9.340 1.00 36.25 172 ALA A C 1
ATOM 1293 O O . ALA A 1 172 ? 15.296 5.626 10.275 1.00 36.25 172 ALA A O 1
ATOM 1294 N N . GLY A 1 173 ? 14.774 5.471 8.100 1.00 39.72 173 GLY A N 1
ATOM 1295 C CA . GLY A 1 173 ? 14.917 6.894 7.846 1.00 39.72 173 GLY A CA 1
ATOM 1296 C C . GLY A 1 173 ? 13.853 7.642 8.650 1.00 39.72 173 GLY A C 1
ATOM 1297 O O . GLY A 1 173 ? 12.801 7.096 8.984 1.00 39.72 173 GLY A O 1
ATOM 1298 N N . THR A 1 174 ? 14.080 8.921 8.922 1.00 38.75 174 THR A N 1
ATOM 1299 C CA . THR A 1 174 ? 13.137 9.851 9.574 1.00 38.75 174 THR A CA 1
ATOM 1300 C C . THR A 1 174 ? 11.791 10.028 8.835 1.00 38.75 174 THR A C 1
ATOM 1302 O O . THR A 1 174 ? 11.048 10.960 9.123 1.00 38.75 174 THR A O 1
ATOM 1305 N N . TYR A 1 175 ? 11.467 9.146 7.883 1.00 41.66 175 TYR A N 1
ATOM 1306 C CA . TYR A 1 175 ? 10.382 9.246 6.916 1.00 41.66 175 TYR A CA 1
ATOM 1307 C C . TYR A 1 175 ? 9.616 7.935 6.667 1.00 41.66 175 TYR A C 1
ATOM 1309 O O . TYR A 1 175 ? 8.704 7.952 5.846 1.00 41.66 175 TYR A O 1
ATOM 1317 N N . ASP A 1 176 ? 9.898 6.834 7.379 1.00 50.16 176 ASP A N 1
ATOM 1318 C CA . ASP A 1 176 ? 9.082 5.601 7.303 1.00 50.16 176 ASP A CA 1
ATOM 1319 C C . ASP A 1 176 ? 7.793 5.681 8.146 1.00 50.16 176 ASP A C 1
ATOM 1321 O O . ASP A 1 176 ? 7.294 4.693 8.694 1.00 50.16 176 ASP A O 1
ATOM 1325 N N . GLU A 1 177 ? 7.226 6.882 8.251 1.00 61.50 177 GLU A N 1
ATOM 1326 C CA . GLU A 1 177 ? 5.872 7.069 8.752 1.00 61.50 177 GLU A CA 1
ATOM 1327 C C . GLU A 1 177 ? 4.878 6.622 7.684 1.00 61.50 177 GLU A C 1
ATOM 1329 O O . GLU A 1 177 ? 5.079 6.847 6.490 1.00 61.50 177 GLU A O 1
ATOM 1334 N N . GLY A 1 178 ? 3.783 6.009 8.119 1.00 77.12 178 GLY A N 1
ATOM 1335 C CA . GLY A 1 178 ? 2.635 5.805 7.255 1.00 77.12 178 GLY A CA 1
ATOM 1336 C C . GLY A 1 178 ? 2.123 4.376 7.220 1.00 77.12 178 GLY A C 1
ATOM 1337 O O . GLY A 1 178 ? 2.160 3.650 8.217 1.00 77.12 178 GLY A O 1
ATOM 1338 N N . ALA A 1 179 ? 1.598 3.993 6.064 1.00 82.94 179 ALA A N 1
ATOM 1339 C CA . ALA A 1 179 ? 1.012 2.689 5.826 1.00 82.94 179 ALA A CA 1
ATOM 1340 C C . ALA A 1 179 ? 1.700 1.969 4.660 1.00 82.94 179 ALA A C 1
ATOM 1342 O O . ALA A 1 179 ? 2.376 2.571 3.824 1.00 82.94 179 ALA A O 1
ATOM 1343 N N . LEU A 1 180 ? 1.550 0.650 4.632 1.00 80.44 180 LEU A N 1
ATOM 1344 C CA . LEU A 1 180 ? 1.969 -0.201 3.528 1.00 80.44 180 LEU A CA 1
ATOM 1345 C C . LEU A 1 180 ? 0.806 -1.114 3.173 1.00 80.44 180 LEU A C 1
ATOM 1347 O O . LEU A 1 180 ? 0.120 -1.621 4.058 1.00 80.44 180 LEU A O 1
ATOM 1351 N N . ILE A 1 181 ? 0.602 -1.315 1.882 1.00 78.25 181 ILE A N 1
ATOM 1352 C CA . ILE A 1 181 ? -0.378 -2.255 1.371 1.00 78.25 181 ILE A CA 1
ATOM 1353 C C . ILE A 1 181 ? 0.292 -3.101 0.299 1.00 78.25 181 ILE A C 1
ATOM 1355 O O . ILE A 1 181 ? 0.962 -2.578 -0.587 1.00 78.25 181 ILE A O 1
ATOM 1359 N N . SER A 1 182 ? 0.159 -4.409 0.439 1.00 74.81 182 SER A N 1
ATOM 1360 C CA . SER A 1 182 ? 0.518 -5.395 -0.565 1.00 74.81 182 SER A CA 1
ATOM 1361 C C . SER A 1 182 ? -0.697 -6.258 -0.852 1.00 74.81 182 SER A C 1
ATOM 1363 O O . SER A 1 182 ? -1.772 -6.096 -0.255 1.00 74.81 182 SER A O 1
ATOM 1365 N N . HIS A 1 183 ? -0.515 -7.200 -1.764 1.00 74.00 183 HIS A N 1
ATOM 1366 C CA . HIS A 1 183 ? -1.514 -8.204 -2.039 1.00 74.00 183 HIS A CA 1
ATOM 1367 C C . HIS A 1 183 ? -1.929 -8.971 -0.768 1.00 74.00 183 HIS A C 1
ATOM 1369 O O . HIS A 1 183 ? -3.099 -8.948 -0.391 1.00 74.00 183 HIS A O 1
ATOM 1375 N N . ASP A 1 184 ? -0.970 -9.507 -0.015 1.00 76.69 184 ASP A N 1
ATOM 1376 C CA . ASP A 1 184 ? -1.262 -10.338 1.158 1.00 76.69 184 ASP A CA 1
ATOM 1377 C C . ASP A 1 184 ? -1.540 -9.568 2.450 1.00 76.69 184 ASP A C 1
ATOM 1379 O O . ASP A 1 184 ? -2.173 -10.094 3.372 1.00 76.69 184 ASP A O 1
ATOM 1383 N N . LEU A 1 185 ? -1.039 -8.338 2.566 1.00 82.75 185 LEU A N 1
ATOM 1384 C CA . LEU A 1 185 ? -0.986 -7.642 3.846 1.00 82.75 185 LEU A CA 1
ATOM 1385 C C . LEU A 1 185 ? -1.339 -6.168 3.721 1.00 82.75 185 LEU A C 1
ATOM 1387 O O . LEU A 1 185 ? -1.035 -5.497 2.739 1.00 82.75 185 LEU A O 1
ATOM 1391 N N . SER A 1 186 ? -1.920 -5.648 4.792 1.00 86.50 186 SER A N 1
ATOM 1392 C CA . SER A 1 186 ? -2.026 -4.215 5.041 1.00 86.50 186 SER A CA 1
ATOM 1393 C C . SER A 1 186 ? -1.376 -3.915 6.382 1.00 86.50 186 SER A C 1
ATOM 1395 O O . SER A 1 186 ? -1.538 -4.673 7.341 1.00 86.50 186 SER A O 1
ATOM 1397 N N . CYS A 1 187 ? -0.614 -2.830 6.445 1.00 87.00 187 CYS A N 1
ATOM 1398 C CA . CYS A 1 187 ? 0.235 -2.492 7.574 1.00 87.00 187 CYS A CA 1
ATOM 1399 C C . CYS A 1 187 ? 0.185 -0.999 7.893 1.00 87.00 187 CYS A C 1
ATOM 1401 O O . CYS A 1 187 ? 0.092 -0.160 6.999 1.00 87.00 187 CYS A O 1
ATOM 1403 N N . VAL A 1 188 ? 0.353 -0.664 9.172 1.00 89.25 188 VAL A N 1
ATOM 1404 C CA . VAL A 1 188 ? 0.627 0.704 9.638 1.00 89.25 188 VAL A CA 1
ATOM 1405 C C . VAL A 1 188 ? 1.907 0.711 10.464 1.00 89.25 188 VAL A C 1
ATOM 1407 O O . VAL A 1 188 ? 2.076 -0.127 11.355 1.00 89.25 188 VAL A O 1
ATOM 1410 N N . THR A 1 189 ? 2.802 1.661 10.198 1.00 87.50 189 THR A N 1
ATOM 1411 C CA . THR A 1 189 ? 3.990 1.882 11.026 1.00 87.50 189 THR A CA 1
ATOM 1412 C C . THR A 1 189 ? 3.614 2.691 12.263 1.00 87.50 189 THR A C 1
ATOM 1414 O O . THR A 1 189 ? 3.089 3.790 12.151 1.00 87.50 189 THR A O 1
ATOM 1417 N N . VAL A 1 190 ? 3.899 2.170 13.458 1.00 87.12 190 VAL A N 1
ATOM 1418 C CA . VAL A 1 190 ? 3.682 2.846 14.743 1.00 87.12 190 VAL A CA 1
ATOM 1419 C C . VAL A 1 190 ? 4.906 2.668 15.634 1.00 87.12 190 VAL A C 1
ATOM 1421 O O . VAL A 1 190 ? 5.216 1.547 16.046 1.00 87.12 190 VAL A O 1
ATOM 1424 N N . GLY A 1 191 ? 5.602 3.756 15.961 1.00 81.50 191 GLY A N 1
ATOM 1425 C CA . GLY A 1 191 ? 6.758 3.709 16.864 1.00 81.50 191 GLY A CA 1
ATOM 1426 C C . GLY A 1 191 ? 7.884 2.818 16.335 1.00 81.50 191 GLY A C 1
ATOM 1427 O O . GLY A 1 191 ? 8.383 1.968 17.077 1.00 81.50 191 GLY A O 1
ATOM 1428 N N . ASN A 1 192 ? 8.217 2.949 15.045 1.00 76.00 192 ASN A N 1
ATOM 1429 C CA . ASN A 1 192 ? 9.174 2.110 14.299 1.00 76.00 192 ASN A CA 1
ATOM 1430 C C . ASN A 1 192 ? 8.847 0.602 14.269 1.00 76.00 192 ASN A C 1
ATOM 1432 O O . ASN A 1 192 ? 9.717 -0.233 14.011 1.00 76.00 192 ASN A O 1
ATOM 1436 N N . LYS A 1 193 ? 7.590 0.230 14.530 1.00 80.50 193 LYS A N 1
ATOM 1437 C CA . LYS A 1 193 ? 7.086 -1.145 14.407 1.00 80.50 193 LYS A CA 1
ATOM 1438 C C . LYS A 1 193 ? 5.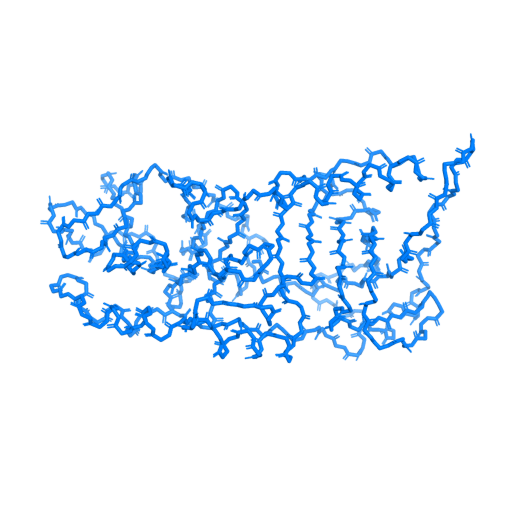978 -1.197 13.376 1.00 80.50 193 LYS A C 1
ATOM 1440 O O . LYS A 1 193 ? 5.170 -0.280 13.313 1.00 80.50 193 LYS A O 1
ATOM 1445 N N . GLN A 1 194 ? 5.889 -2.287 12.628 1.00 83.44 194 GLN A N 1
ATOM 1446 C CA . GLN A 1 194 ? 4.765 -2.507 11.725 1.00 83.44 194 GLN A CA 1
ATOM 1447 C C . GLN A 1 194 ? 3.678 -3.318 12.412 1.00 83.44 194 GLN A C 1
ATOM 1449 O O . GLN A 1 194 ? 3.941 -4.376 12.991 1.00 83.44 194 GLN A O 1
ATOM 1454 N N . VAL A 1 195 ? 2.456 -2.803 12.324 1.00 88.44 195 VAL A N 1
ATOM 1455 C CA . VAL A 1 195 ? 1.235 -3.494 12.716 1.00 88.44 195 VAL A CA 1
ATOM 1456 C C . VAL A 1 195 ? 0.535 -3.946 11.447 1.00 88.44 195 VAL A C 1
ATOM 1458 O O . VAL A 1 195 ? -0.032 -3.108 10.751 1.00 88.44 195 VAL A O 1
ATOM 1461 N N . CYS A 1 196 ? 0.564 -5.242 11.155 1.00 88.62 196 CYS A N 1
ATOM 1462 C CA . CYS A 1 196 ? 0.013 -5.791 9.920 1.00 88.62 196 CYS A CA 1
ATOM 1463 C C . CYS A 1 196 ? -1.162 -6.739 10.174 1.00 88.62 196 CYS A C 1
ATOM 1465 O O . CYS A 1 196 ? -1.245 -7.389 11.223 1.00 88.62 196 CYS A O 1
ATOM 1467 N N . TRP A 1 197 ? -2.048 -6.856 9.190 1.00 89.31 197 TRP A N 1
ATOM 1468 C CA . TRP A 1 197 ? -3.126 -7.842 9.156 1.00 89.31 197 TRP A CA 1
ATOM 1469 C C . TRP A 1 197 ? -3.308 -8.390 7.740 1.00 89.31 197 TRP A C 1
ATOM 1471 O O . TRP A 1 197 ? -3.036 -7.711 6.750 1.00 89.31 197 TRP A O 1
ATOM 1481 N N . GLU A 1 198 ? -3.797 -9.624 7.671 1.00 86.25 198 GLU A N 1
ATOM 1482 C CA . GLU A 1 198 ? -4.292 -10.213 6.430 1.00 86.25 198 GLU A CA 1
ATOM 1483 C C . GLU A 1 198 ? -5.755 -9.807 6.225 1.00 86.25 198 GLU A C 1
ATOM 1485 O O . GLU A 1 198 ? -6.540 -9.812 7.186 1.00 86.25 198 GLU A O 1
ATOM 1490 N N . PRO A 1 199 ? -6.168 -9.466 5.001 1.00 80.19 199 PRO A N 1
ATOM 1491 C CA . PRO A 1 199 ? -7.560 -9.144 4.746 1.00 80.19 199 PRO A CA 1
ATOM 1492 C C . PRO A 1 199 ? -8.494 -10.370 4.831 1.00 80.19 199 PRO A C 1
ATOM 1494 O O . PRO A 1 199 ? -8.258 -11.391 4.194 1.00 80.19 199 PRO A O 1
ATOM 1497 N N . ALA A 1 200 ? -9.615 -10.272 5.562 1.00 76.06 200 ALA A N 1
ATOM 1498 C CA . ALA A 1 200 ? -10.534 -11.415 5.756 1.00 76.06 200 ALA A CA 1
ATOM 1499 C C . ALA A 1 200 ? -11.387 -11.767 4.528 1.00 76.06 200 ALA A C 1
ATOM 1501 O O . ALA A 1 200 ? -11.879 -12.887 4.424 1.00 76.06 200 ALA A O 1
ATOM 1502 N N . SER A 1 201 ? -11.646 -10.806 3.640 1.00 78.31 201 SER A N 1
ATOM 1503 C CA . SER A 1 201 ? -12.466 -11.011 2.441 1.00 78.31 201 SER A CA 1
ATOM 1504 C C . SER A 1 201 ? -11.626 -10.678 1.230 1.00 78.31 201 SER A C 1
ATOM 1506 O O . SER A 1 201 ? -11.719 -9.584 0.679 1.00 78.31 201 SER A O 1
ATOM 1508 N N . TYR A 1 202 ? -10.770 -11.630 0.873 1.00 78.62 202 TYR A N 1
ATOM 1509 C CA . TYR A 1 202 ? -9.735 -11.437 -0.128 1.00 78.62 202 TYR A CA 1
ATOM 1510 C C . TYR A 1 202 ? -10.309 -10.896 -1.447 1.00 78.62 202 TYR A C 1
ATOM 1512 O O . TYR A 1 202 ? -9.813 -9.901 -1.931 1.00 78.62 202 TYR A O 1
ATOM 1520 N N . SER A 1 203 ? -11.442 -11.397 -1.949 1.00 79.06 203 SER A N 1
ATOM 1521 C CA . SER A 1 203 ? -12.088 -10.877 -3.173 1.00 79.06 203 SER A CA 1
ATOM 1522 C C . SER A 1 203 ? -12.698 -9.465 -3.065 1.00 79.06 203 SER A C 1
ATOM 1524 O O . SER A 1 203 ? -12.909 -8.792 -4.076 1.00 79.06 203 SER A O 1
ATOM 1526 N N . GLY A 1 204 ? -13.033 -9.013 -1.853 1.00 79.75 204 GLY A N 1
ATOM 1527 C CA . GLY A 1 204 ? -13.598 -7.681 -1.610 1.00 79.75 204 GLY A CA 1
ATOM 1528 C C . GLY A 1 204 ? -12.532 -6.595 -1.456 1.00 79.75 204 GLY A C 1
ATOM 1529 O O . GLY A 1 204 ? -12.773 -5.440 -1.793 1.00 79.75 204 GLY A O 1
ATOM 1530 N N . VAL A 1 205 ? -11.351 -6.974 -0.964 1.00 81.44 205 VAL A N 1
ATOM 1531 C CA . VAL A 1 205 ? -10.227 -6.075 -0.625 1.00 81.44 205 VAL A CA 1
ATOM 1532 C C . VAL A 1 205 ? -8.999 -6.240 -1.518 1.00 81.44 205 VAL A C 1
ATOM 1534 O O . VAL A 1 205 ? -8.119 -5.385 -1.497 1.00 81.44 205 VAL A O 1
ATOM 1537 N N . ARG A 1 206 ? -8.927 -7.340 -2.260 1.00 84.56 206 ARG A N 1
ATOM 1538 C CA . ARG A 1 206 ? -7.903 -7.710 -3.234 1.00 84.56 206 ARG A CA 1
ATOM 1539 C C . ARG A 1 206 ? -8.599 -8.300 -4.449 1.00 84.56 206 ARG A C 1
ATOM 1541 O O . ARG A 1 206 ? -9.794 -8.600 -4.430 1.00 84.56 206 ARG A O 1
ATOM 1548 N N . GLU A 1 207 ? -7.866 -8.408 -5.536 1.00 78.06 207 GLU A N 1
ATOM 1549 C CA . GLU A 1 207 ? -8.422 -8.818 -6.816 1.00 78.06 207 GLU A CA 1
ATOM 1550 C C . GLU A 1 207 ? -8.044 -10.236 -7.248 1.00 78.06 207 GLU A C 1
ATOM 1552 O O . GLU A 1 207 ? -7.242 -10.910 -6.600 1.00 78.06 207 GLU A O 1
ATOM 1557 N N . GLN A 1 208 ? -8.699 -10.661 -8.333 1.00 67.25 208 GLN A N 1
ATOM 1558 C CA . GLN A 1 208 ? -8.415 -11.829 -9.169 1.00 67.25 208 GLN A CA 1
ATOM 1559 C C . GLN A 1 208 ? -8.659 -11.409 -10.635 1.00 67.25 208 GLN A C 1
ATOM 1561 O O . GLN A 1 208 ? -9.725 -10.829 -10.877 1.00 67.25 208 GLN A O 1
ATOM 1566 N N . PRO A 1 209 ? -7.787 -11.740 -11.611 1.00 64.56 209 PRO A N 1
ATOM 1567 C CA . PRO A 1 209 ? -6.480 -12.382 -11.451 1.00 64.56 209 PRO A CA 1
ATOM 1568 C C . PRO A 1 209 ? -5.504 -11.492 -10.680 1.00 64.56 209 PRO A C 1
ATOM 1570 O O . PRO A 1 209 ? -5.783 -10.333 -10.394 1.00 64.56 209 PRO A O 1
ATOM 1573 N N . TYR A 1 210 ? -4.402 -12.079 -10.246 1.00 77.00 210 TYR A N 1
ATOM 1574 C CA . TYR A 1 210 ? -3.530 -11.466 -9.264 1.00 77.00 210 TYR A CA 1
ATOM 1575 C C . TYR A 1 210 ? -2.487 -10.562 -9.938 1.00 77.00 210 TYR A C 1
ATOM 1577 O O . TYR A 1 210 ? -1.926 -10.965 -10.955 1.00 77.00 210 TYR A O 1
ATOM 1585 N N . PRO A 1 211 ? -2.094 -9.422 -9.336 1.00 79.62 211 PRO A N 1
ATOM 1586 C CA . PRO A 1 211 ? -0.906 -8.664 -9.753 1.00 79.62 211 PRO A CA 1
ATOM 1587 C C . PRO A 1 211 ? 0.347 -9.538 -9.904 1.00 79.62 211 PRO A C 1
ATOM 1589 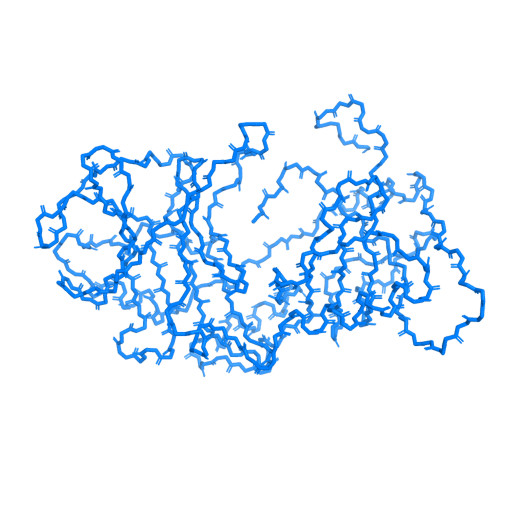O O . PRO A 1 211 ? 1.213 -9.271 -10.735 1.00 79.62 211 PRO A O 1
ATOM 1592 N N . LYS A 1 212 ? 0.423 -10.623 -9.123 1.00 82.44 212 LYS A N 1
ATOM 1593 C CA . LYS A 1 212 ? 1.491 -11.614 -9.229 1.00 82.44 212 LYS A CA 1
ATOM 1594 C C . LYS A 1 212 ? 1.532 -12.294 -10.593 1.00 82.44 212 LYS A C 1
ATOM 1596 O O . LYS A 1 212 ? 2.618 -12.619 -11.028 1.00 82.44 212 LYS A O 1
ATOM 1601 N N . ASP A 1 213 ? 0.400 -12.508 -11.262 1.00 86.25 213 ASP A N 1
ATOM 1602 C CA . ASP A 1 213 ? 0.358 -13.224 -12.538 1.00 86.25 213 ASP A CA 1
ATOM 1603 C C . ASP A 1 213 ? 1.020 -12.353 -13.621 1.00 86.25 213 ASP A C 1
ATOM 1605 O O . ASP A 1 213 ? 1.880 -12.828 -14.355 1.00 86.25 213 ASP A O 1
ATOM 1609 N N . VAL A 1 214 ? 0.741 -11.040 -13.610 1.00 86.62 214 VAL A N 1
ATOM 1610 C CA . VAL A 1 214 ? 1.397 -10.039 -14.475 1.00 86.62 214 VAL A CA 1
ATOM 1611 C C . VAL A 1 214 ? 2.913 -10.022 -14.251 1.00 86.62 214 VAL A C 1
ATOM 1613 O O . VAL A 1 214 ? 3.699 -10.111 -15.195 1.00 86.62 214 VAL A O 1
ATOM 1616 N N . ILE A 1 215 ? 3.339 -9.955 -12.986 1.00 87.31 215 ILE A N 1
ATOM 1617 C CA . ILE A 1 215 ? 4.761 -9.984 -12.630 1.00 87.31 215 ILE A CA 1
ATOM 1618 C C . ILE A 1 215 ? 5.406 -11.337 -12.956 1.00 87.31 215 ILE A C 1
ATOM 1620 O O . ILE A 1 215 ? 6.559 -11.372 -13.379 1.00 87.31 215 ILE A O 1
ATOM 1624 N N . TYR A 1 216 ? 4.699 -12.449 -12.759 1.00 88.38 216 TYR A N 1
ATOM 1625 C CA . TYR A 1 216 ? 5.204 -13.803 -12.982 1.00 88.38 216 TYR A CA 1
ATOM 1626 C C . TYR A 1 216 ? 5.465 -14.054 -14.458 1.00 88.38 216 TYR A C 1
ATOM 1628 O O . TYR A 1 216 ? 6.518 -14.585 -14.815 1.00 88.38 216 TYR A O 1
ATOM 1636 N N . ASP A 1 217 ? 4.540 -13.628 -15.311 1.00 88.06 217 ASP A N 1
ATOM 1637 C CA . ASP A 1 217 ? 4.669 -13.732 -16.755 1.00 88.06 217 ASP A CA 1
ATOM 1638 C C . ASP A 1 217 ? 5.853 -12.895 -17.256 1.00 88.06 217 ASP A C 1
ATOM 1640 O O . ASP A 1 217 ? 6.663 -13.375 -18.053 1.00 88.06 217 ASP A O 1
ATOM 1644 N N . ALA A 1 218 ? 6.011 -11.667 -16.747 1.00 86.12 218 ALA A N 1
ATOM 1645 C CA . ALA A 1 218 ? 7.160 -10.819 -17.063 1.00 86.12 218 ALA A CA 1
ATOM 1646 C C . ALA A 1 218 ? 8.487 -11.399 -16.557 1.00 86.12 218 ALA A C 1
ATOM 1648 O O . ALA A 1 218 ? 9.474 -11.438 -17.291 1.00 86.12 218 ALA A O 1
ATOM 1649 N N . TYR A 1 219 ? 8.508 -11.913 -15.325 1.00 86.19 219 TYR A N 1
ATOM 1650 C CA . TYR A 1 219 ? 9.679 -12.574 -14.753 1.00 86.19 219 TYR A CA 1
ATOM 1651 C C . TYR A 1 219 ? 10.076 -13.797 -15.575 1.00 86.19 219 TYR A C 1
ATOM 1653 O O . TYR A 1 219 ? 11.248 -13.945 -15.908 1.00 86.19 219 TYR A O 1
ATOM 1661 N N . THR A 1 220 ? 9.114 -14.642 -15.946 1.00 86.88 220 THR A N 1
ATOM 1662 C CA . THR A 1 220 ? 9.368 -15.855 -16.733 1.00 86.88 220 THR A CA 1
ATOM 1663 C C . THR A 1 220 ? 9.938 -15.500 -18.104 1.00 86.88 220 THR A C 1
ATOM 1665 O O . THR A 1 220 ? 10.955 -16.061 -18.501 1.00 86.88 220 THR A O 1
ATOM 1668 N N . ARG A 1 221 ? 9.380 -14.492 -18.790 1.00 81.56 221 ARG A N 1
ATOM 1669 C CA . ARG A 1 221 ? 9.939 -13.993 -20.059 1.00 81.56 221 ARG A CA 1
ATOM 1670 C C . ARG A 1 221 ? 11.353 -13.440 -19.908 1.00 81.56 221 ARG A C 1
ATOM 1672 O O . ARG A 1 221 ? 12.216 -13.757 -20.727 1.00 81.56 221 ARG A O 1
ATOM 1679 N N . ALA A 1 222 ? 11.605 -12.630 -18.881 1.00 78.50 222 ALA A N 1
ATOM 1680 C CA . ALA A 1 222 ? 12.932 -12.079 -18.619 1.00 78.50 222 ALA A CA 1
ATOM 1681 C C . ALA A 1 222 ? 13.942 -13.194 -18.304 1.00 78.50 222 ALA A C 1
ATOM 1683 O O . ALA A 1 222 ? 15.053 -13.190 -18.832 1.00 78.50 222 ALA A O 1
ATOM 1684 N N . LYS A 1 223 ? 13.534 -14.183 -17.505 1.00 81.56 223 LYS A N 1
ATOM 1685 C CA . LYS A 1 223 ? 14.330 -15.362 -17.172 1.00 81.56 223 LYS A CA 1
ATOM 1686 C C . LYS A 1 223 ? 14.681 -16.186 -18.402 1.00 81.56 223 LYS A C 1
ATOM 1688 O O . LYS A 1 223 ? 15.856 -16.459 -18.606 1.00 81.56 223 LYS A O 1
ATOM 1693 N N . ASP A 1 224 ? 13.703 -16.522 -19.234 1.00 80.19 224 ASP A N 1
ATOM 1694 C CA . ASP A 1 224 ? 13.922 -17.319 -20.445 1.00 80.19 224 ASP A CA 1
ATOM 1695 C C . ASP A 1 224 ? 14.792 -16.578 -21.472 1.00 80.19 224 ASP A C 1
ATOM 1697 O O . ASP A 1 224 ? 15.563 -17.193 -22.209 1.00 80.19 224 ASP A O 1
ATOM 1701 N N . THR A 1 225 ? 14.686 -15.247 -21.521 1.00 75.25 225 THR A N 1
ATOM 1702 C CA . THR A 1 225 ? 15.439 -14.417 -22.471 1.00 75.25 225 THR A CA 1
ATOM 1703 C C . THR A 1 225 ? 16.884 -14.195 -22.038 1.00 75.25 225 THR A C 1
ATOM 1705 O O . THR A 1 225 ? 17.760 -14.189 -22.895 1.00 75.25 225 THR A O 1
ATOM 1708 N N . TYR A 1 226 ? 17.142 -13.997 -20.742 1.00 74.88 226 TYR A N 1
ATOM 1709 C CA . TYR A 1 226 ? 18.449 -13.566 -20.223 1.00 74.88 226 TYR A CA 1
ATOM 1710 C C . TYR A 1 226 ? 19.122 -14.581 -19.284 1.00 74.88 226 TYR A C 1
ATOM 1712 O O . TYR A 1 226 ? 20.157 -14.263 -18.704 1.00 74.88 226 TYR A O 1
ATOM 1720 N N . ASP A 1 227 ? 18.546 -15.776 -19.115 1.00 77.56 227 ASP A N 1
ATOM 1721 C CA . ASP A 1 227 ? 19.005 -16.815 -18.176 1.00 77.56 227 ASP A CA 1
ATOM 1722 C C . ASP A 1 227 ? 19.194 -16.276 -16.747 1.00 77.56 227 ASP A C 1
ATOM 1724 O O . ASP A 1 227 ? 20.232 -16.433 -16.098 1.00 77.56 227 ASP A O 1
ATOM 1728 N N . LEU A 1 228 ? 18.181 -15.544 -16.268 1.00 77.44 228 LEU A N 1
ATOM 1729 C CA . LEU A 1 228 ? 18.239 -14.900 -14.957 1.00 77.44 228 LEU A CA 1
ATOM 1730 C C . LEU A 1 228 ? 18.207 -15.942 -13.835 1.00 77.44 228 LEU A C 1
ATOM 1732 O O . LEU A 1 228 ? 17.267 -16.729 -13.711 1.00 77.44 228 LEU A O 1
ATOM 1736 N N . ASN A 1 229 ? 19.207 -15.873 -12.957 1.00 77.00 229 ASN A N 1
ATOM 1737 C CA . ASN A 1 229 ? 19.307 -16.732 -11.776 1.00 77.00 229 ASN A CA 1
ATOM 1738 C C . ASN A 1 229 ? 18.617 -16.148 -10.530 1.00 77.00 229 ASN A C 1
ATOM 1740 O O . ASN A 1 229 ? 18.455 -16.854 -9.539 1.00 77.00 229 ASN A O 1
ATOM 1744 N N . ASN A 1 230 ? 18.211 -14.876 -10.562 1.00 76.69 230 ASN A N 1
ATOM 1745 C CA . ASN A 1 230 ? 17.523 -14.218 -9.453 1.00 76.69 230 ASN A CA 1
ATOM 1746 C C . ASN A 1 230 ? 16.045 -14.613 -9.400 1.00 76.69 230 ASN A C 1
ATOM 1748 O O . ASN A 1 230 ? 15.360 -14.621 -10.420 1.00 76.69 230 ASN A O 1
ATOM 1752 N N . ASP A 1 231 ? 15.534 -14.821 -8.189 1.00 82.38 231 ASP A N 1
ATOM 1753 C CA . ASP A 1 231 ? 14.101 -14.944 -7.931 1.00 82.38 231 ASP A CA 1
ATOM 1754 C C . ASP A 1 231 ? 13.499 -13.624 -7.436 1.00 82.38 231 ASP A C 1
ATOM 1756 O O . ASP A 1 231 ? 14.169 -12.826 -6.782 1.00 82.38 231 ASP A O 1
ATOM 1760 N N . PHE A 1 232 ? 12.199 -13.428 -7.672 1.00 81.31 232 PHE A N 1
ATOM 1761 C CA . PHE A 1 232 ? 11.440 -12.247 -7.242 1.00 81.31 232 PHE A CA 1
ATOM 1762 C C . PHE A 1 232 ? 10.303 -12.627 -6.288 1.00 81.31 232 PHE A C 1
ATOM 1764 O O . PHE A 1 232 ? 9.766 -13.735 -6.359 1.00 81.31 232 PHE A O 1
ATOM 1771 N N . PHE A 1 233 ? 9.919 -11.723 -5.382 1.00 79.69 233 PHE A N 1
ATOM 1772 C CA . PHE A 1 233 ? 8.745 -11.874 -4.512 1.00 79.69 233 PHE A CA 1
ATOM 1773 C C . PHE A 1 233 ? 7.452 -11.658 -5.305 1.00 79.69 233 PHE A C 1
ATOM 1775 O O . PHE A 1 233 ? 6.714 -10.699 -5.087 1.00 79.69 233 PHE A O 1
ATOM 1782 N N . VAL A 1 234 ? 7.202 -12.525 -6.284 1.00 80.31 234 VAL A N 1
ATOM 1783 C CA . VAL A 1 234 ? 6.096 -12.364 -7.232 1.00 80.31 234 VAL A CA 1
ATOM 1784 C C . VAL A 1 234 ? 4.745 -12.304 -6.514 1.00 80.31 234 VAL A C 1
ATOM 1786 O O . VAL A 1 234 ? 3.912 -11.473 -6.854 1.00 80.31 234 VAL A O 1
ATOM 1789 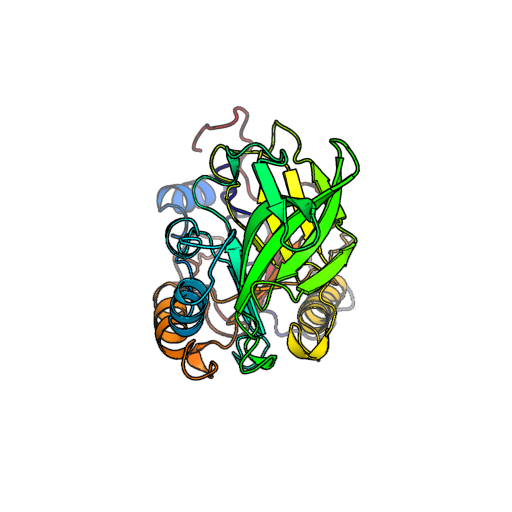N N . ASP A 1 235 ? 4.564 -13.107 -5.463 1.00 74.62 235 ASP A N 1
ATOM 1790 C CA . ASP A 1 235 ? 3.351 -13.104 -4.633 1.00 74.62 235 ASP A CA 1
ATOM 1791 C C . ASP A 1 235 ? 3.105 -11.757 -3.918 1.00 74.62 235 ASP A C 1
ATOM 1793 O O . ASP A 1 235 ? 1.959 -11.395 -3.662 1.00 74.62 235 ASP A O 1
ATOM 1797 N N . ASP A 1 236 ? 4.161 -10.973 -3.676 1.00 73.19 236 ASP A N 1
ATOM 1798 C CA . ASP A 1 236 ? 4.091 -9.636 -3.075 1.00 73.19 236 ASP A CA 1
ATOM 1799 C C . ASP A 1 236 ? 3.988 -8.513 -4.122 1.00 73.19 236 ASP A C 1
ATOM 1801 O O . ASP A 1 236 ? 4.205 -7.345 -3.794 1.00 73.19 236 ASP A O 1
ATOM 1805 N N . ALA A 1 237 ? 3.672 -8.838 -5.380 1.00 78.31 237 ALA A N 1
ATOM 1806 C CA . ALA A 1 237 ? 3.494 -7.849 -6.437 1.00 78.31 237 ALA A CA 1
ATOM 1807 C C . ALA A 1 237 ? 2.461 -6.775 -6.058 1.00 78.31 237 ALA A C 1
ATOM 1809 O O . ALA A 1 237 ? 1.372 -7.067 -5.547 1.00 78.31 237 ALA A O 1
ATOM 1810 N N . VAL A 1 238 ? 2.799 -5.520 -6.352 1.00 77.75 238 VAL A N 1
ATOM 1811 C CA . VAL A 1 238 ? 1.968 -4.357 -6.032 1.00 77.75 238 VAL A CA 1
ATOM 1812 C C . VAL A 1 238 ? 1.595 -3.613 -7.316 1.00 77.75 238 VAL A C 1
ATOM 1814 O O . VAL A 1 238 ? 2.498 -3.173 -8.030 1.00 77.75 238 VAL A O 1
ATOM 1817 N N . PRO A 1 239 ? 0.292 -3.448 -7.612 1.00 83.25 239 PRO A N 1
ATOM 1818 C CA . PRO A 1 239 ? -0.173 -2.510 -8.625 1.00 83.25 239 PRO A CA 1
ATOM 1819 C C . PRO A 1 239 ? -0.137 -1.078 -8.072 1.00 83.25 239 PRO A C 1
ATOM 1821 O O . PRO A 1 239 ? -0.510 -0.842 -6.919 1.00 83.25 239 PRO A O 1
ATOM 1824 N N . ASP A 1 240 ? 0.282 -0.110 -8.883 1.00 83.94 240 ASP A N 1
ATOM 1825 C CA . ASP A 1 240 ? 0.315 1.304 -8.515 1.00 83.94 240 ASP A CA 1
ATOM 1826 C C . ASP A 1 240 ? 0.008 2.235 -9.703 1.00 83.94 240 ASP A C 1
ATOM 1828 O O . ASP A 1 240 ? 0.080 1.866 -10.877 1.00 83.94 240 ASP A O 1
ATOM 1832 N N . LEU A 1 241 ? -0.347 3.475 -9.367 1.00 86.44 241 LEU A N 1
ATOM 1833 C CA . LEU A 1 241 ? -0.522 4.578 -10.304 1.00 86.44 241 LEU A CA 1
ATOM 1834 C C . LEU A 1 241 ? 0.699 5.479 -10.260 1.00 86.44 241 LEU A C 1
ATOM 1836 O O . LEU A 1 241 ? 0.997 6.094 -9.238 1.00 86.44 241 LEU A O 1
ATOM 1840 N N . ILE A 1 242 ? 1.382 5.635 -11.375 1.00 84.12 242 ILE A N 1
ATOM 1841 C CA . ILE A 1 242 ? 2.581 6.446 -11.453 1.00 84.12 242 ILE A CA 1
ATOM 1842 C C . ILE A 1 242 ? 2.326 7.670 -12.319 1.00 84.12 242 ILE A C 1
ATOM 1844 O O . ILE A 1 242 ? 2.117 7.576 -13.529 1.00 84.12 242 ILE A O 1
ATOM 1848 N N . GLY A 1 243 ? 2.340 8.818 -11.644 1.00 81.12 243 GLY A N 1
ATOM 1849 C CA . GLY A 1 243 ? 2.283 10.143 -12.239 1.00 81.12 243 GLY A CA 1
ATOM 1850 C C . GLY A 1 243 ? 1.315 11.096 -11.543 1.00 81.12 243 GLY A C 1
ATOM 1851 O O . GLY A 1 243 ? 0.189 10.695 -11.232 1.00 81.12 243 GLY A O 1
ATOM 1852 N N . PRO A 1 244 ? 1.703 12.364 -11.305 1.00 82.19 244 PRO A N 1
ATOM 1853 C CA . PRO A 1 244 ? 0.861 13.365 -10.653 1.00 82.19 244 PRO A CA 1
ATOM 1854 C C . PRO A 1 244 ? -0.498 13.546 -11.335 1.00 82.19 244 PRO A C 1
ATOM 1856 O O . PRO A 1 244 ? -1.515 13.580 -10.649 1.00 82.19 244 PRO A O 1
ATOM 1859 N N . ASN A 1 245 ? -0.541 13.603 -12.670 1.00 84.12 245 ASN A N 1
ATOM 1860 C CA . ASN A 1 245 ? -1.795 13.801 -13.405 1.00 84.12 245 ASN A CA 1
ATOM 1861 C C . ASN A 1 245 ? -2.721 12.582 -13.311 1.00 84.12 245 ASN A C 1
ATOM 1863 O O . ASN A 1 245 ? -3.914 12.733 -13.058 1.00 84.12 245 ASN A O 1
ATOM 1867 N N . VAL A 1 246 ? -2.173 11.373 -13.474 1.00 86.00 246 VAL A N 1
ATOM 1868 C CA . VAL A 1 246 ? -2.945 10.126 -13.362 1.00 86.00 246 VAL A CA 1
ATOM 1869 C C . VAL A 1 246 ? -3.511 9.991 -11.950 1.00 86.00 246 VAL A C 1
ATOM 1871 O O . VAL A 1 246 ? -4.704 9.753 -11.773 1.00 86.00 246 VAL A O 1
ATOM 1874 N N . ARG A 1 247 ? -2.685 10.242 -10.928 1.00 86.75 247 ARG A N 1
ATOM 1875 C CA . ARG A 1 247 ? -3.128 10.212 -9.533 1.00 86.75 247 ARG A CA 1
ATOM 1876 C C . ARG A 1 247 ? -4.160 11.285 -9.218 1.00 86.75 247 ARG A C 1
ATOM 1878 O O . ARG A 1 247 ? -5.131 10.969 -8.545 1.00 86.75 247 ARG A O 1
ATOM 1885 N N . ALA A 1 248 ? -4.002 12.512 -9.713 1.00 85.88 248 ALA A N 1
ATOM 1886 C CA . ALA A 1 248 ? -4.993 13.572 -9.521 1.00 85.88 248 ALA A CA 1
ATOM 1887 C C . ALA A 1 248 ? -6.344 13.213 -10.165 1.00 85.88 248 ALA A C 1
ATOM 1889 O O . ALA A 1 248 ? -7.393 13.393 -9.547 1.00 85.88 248 ALA A O 1
ATOM 1890 N N . ASN A 1 249 ? -6.318 12.643 -11.373 1.00 87.00 249 ASN A N 1
ATOM 1891 C CA . ASN A 1 249 ? -7.523 12.187 -12.063 1.00 87.00 249 ASN A CA 1
ATOM 1892 C C . ASN A 1 249 ? -8.203 11.030 -11.322 1.00 87.00 249 ASN A C 1
ATOM 1894 O O . ASN A 1 249 ? -9.422 11.051 -11.159 1.00 87.00 249 ASN A O 1
ATOM 1898 N N . CYS A 1 250 ? -7.434 10.050 -10.837 1.00 88.81 250 CYS A N 1
ATOM 1899 C CA . CYS A 1 250 ? -7.985 8.966 -10.030 1.00 88.81 250 CYS A CA 1
ATOM 1900 C C . CYS A 1 250 ? -8.539 9.472 -8.690 1.00 88.81 250 CYS A C 1
ATOM 1902 O O . CYS A 1 250 ? -9.644 9.094 -8.307 1.00 88.81 250 CYS A O 1
ATOM 1904 N N . ALA A 1 251 ? -7.821 10.367 -8.001 1.00 86.88 251 ALA A N 1
ATOM 1905 C CA . ALA A 1 251 ? -8.250 10.962 -6.736 1.00 86.88 251 ALA A CA 1
ATOM 1906 C C . ALA A 1 251 ? -9.643 11.602 -6.854 1.00 86.88 251 ALA A C 1
ATOM 1908 O O . ALA A 1 251 ? -10.503 11.371 -6.008 1.00 86.88 251 ALA A O 1
ATOM 1909 N N . ALA A 1 252 ? -9.898 12.320 -7.953 1.00 83.88 252 ALA A N 1
ATOM 1910 C CA . ALA A 1 252 ? -11.194 12.933 -8.243 1.00 83.88 252 ALA A CA 1
ATOM 1911 C C . ALA A 1 252 ? -12.340 11.922 -8.475 1.00 83.88 252 ALA A C 1
ATOM 1913 O O . ALA A 1 252 ? -13.505 12.313 -8.453 1.00 83.88 252 ALA A O 1
ATOM 1914 N N . GLN A 1 253 ? -12.034 10.640 -8.705 1.00 84.38 253 GLN A N 1
ATOM 1915 C CA . GLN A 1 253 ? -13.008 9.570 -8.967 1.00 84.38 253 GLN A CA 1
ATOM 1916 C C . GLN A 1 253 ? -13.116 8.537 -7.837 1.00 84.38 253 GLN A C 1
ATOM 1918 O O . GLN A 1 253 ? -13.910 7.594 -7.932 1.00 84.38 253 GLN A O 1
ATOM 1923 N N . LEU A 1 254 ? -12.347 8.689 -6.756 1.00 81.62 254 LEU A N 1
ATOM 1924 C CA . LEU A 1 254 ? -12.371 7.736 -5.647 1.00 81.62 254 LEU A CA 1
ATOM 1925 C C . LEU A 1 254 ? -13.768 7.606 -5.023 1.00 81.62 254 LEU A C 1
ATOM 1927 O O . LEU A 1 254 ? -14.225 6.490 -4.771 1.00 81.62 254 LEU A O 1
ATOM 1931 N N . ASP A 1 255 ? -14.475 8.723 -4.835 1.00 69.00 255 ASP A N 1
ATOM 1932 C CA . ASP A 1 255 ? -15.821 8.736 -4.245 1.00 69.00 255 ASP A CA 1
ATOM 1933 C C . ASP A 1 255 ? -16.918 8.243 -5.206 1.00 69.00 255 ASP A C 1
ATOM 1935 O O . ASP A 1 255 ? -18.007 7.873 -4.766 1.00 69.00 255 ASP A O 1
ATOM 1939 N N . SER A 1 256 ? -16.640 8.169 -6.512 1.00 68.12 256 SER A N 1
ATOM 1940 C CA . SER A 1 256 ? -17.559 7.600 -7.508 1.00 68.12 256 SER A CA 1
ATOM 1941 C C . SER A 1 256 ? -17.381 6.090 -7.718 1.00 68.12 256 SER A C 1
ATOM 1943 O O . SER A 1 256 ? -18.007 5.527 -8.613 1.00 68.12 256 SER A O 1
ATOM 1945 N N . GLY A 1 257 ? -16.559 5.427 -6.893 1.00 64.31 257 GLY A N 1
ATOM 1946 C CA . GLY A 1 257 ? -16.320 3.979 -6.951 1.00 64.31 257 GLY A CA 1
ATOM 1947 C C . GLY A 1 257 ? -15.085 3.554 -7.751 1.00 64.31 257 GLY A C 1
ATOM 1948 O O . GLY A 1 257 ? -14.894 2.356 -7.960 1.00 64.31 257 GLY A O 1
ATOM 1949 N N . GLY A 1 258 ? -14.231 4.501 -8.156 1.00 66.69 258 GLY A N 1
ATOM 1950 C CA . GLY A 1 258 ? -13.138 4.241 -9.094 1.00 66.69 258 GLY A CA 1
ATOM 1951 C C . GLY A 1 258 ? -13.632 4.059 -10.535 1.00 66.69 258 GLY A C 1
ATOM 1952 O O . GLY A 1 258 ? -14.824 3.901 -10.799 1.00 66.69 258 GLY A O 1
ATOM 1953 N N . GLY A 1 259 ? -12.709 4.126 -11.486 1.00 68.50 259 GLY A N 1
ATOM 1954 C CA . GLY A 1 259 ? -12.979 4.026 -12.921 1.00 68.50 259 GLY A CA 1
ATOM 1955 C C . GLY A 1 259 ? -11.674 3.878 -13.695 1.00 68.50 259 GLY A C 1
ATOM 1956 O O . GLY A 1 259 ? -10.617 3.781 -13.078 1.00 68.50 259 GLY A O 1
ATOM 1957 N N . SER A 1 260 ? -11.716 3.928 -15.029 1.00 75.56 260 SER A N 1
ATOM 1958 C CA . SER A 1 260 ? -10.512 3.736 -15.858 1.00 75.56 260 SER A CA 1
ATOM 1959 C C . SER A 1 260 ? -9.399 4.759 -15.587 1.00 75.56 260 SER A C 1
ATOM 1961 O O . SER A 1 260 ? -8.237 4.521 -15.886 1.00 75.56 260 SER A O 1
ATOM 1963 N N . ALA A 1 261 ? -9.725 5.913 -14.992 1.00 82.31 261 ALA A N 1
ATOM 1964 C CA . ALA A 1 261 ? -8.723 6.885 -14.547 1.00 82.31 261 ALA A CA 1
ATOM 1965 C C . ALA A 1 261 ? -7.856 6.376 -13.379 1.00 82.31 261 ALA A C 1
ATOM 1967 O O . ALA A 1 261 ? -6.807 6.952 -13.105 1.00 82.31 261 ALA A O 1
ATOM 1968 N N . CYS A 1 262 ? -8.312 5.331 -12.688 1.00 87.25 262 CYS A N 1
ATOM 1969 C CA . CYS A 1 262 ? -7.633 4.663 -11.588 1.00 87.25 262 CYS A CA 1
ATOM 1970 C C . CYS A 1 262 ? -6.967 3.346 -12.002 1.00 87.25 262 CYS A C 1
ATOM 1972 O O . CYS A 1 262 ? -6.462 2.649 -11.124 1.00 87.25 262 CYS A O 1
ATOM 1974 N N . ASP A 1 263 ? -6.974 2.986 -13.288 1.00 87.81 263 ASP A N 1
ATOM 1975 C CA . ASP A 1 263 ? -6.324 1.767 -13.771 1.00 87.81 263 ASP A CA 1
ATOM 1976 C C . ASP A 1 263 ? -4.818 1.838 -13.481 1.00 87.81 263 ASP A C 1
ATOM 1978 O O . ASP A 1 263 ? -4.160 2.751 -13.996 1.00 87.81 263 ASP A O 1
ATOM 1982 N N . PRO A 1 264 ? -4.260 0.926 -12.655 1.00 87.38 264 PRO A N 1
ATOM 1983 C CA . PRO A 1 264 ? -2.827 0.886 -12.393 1.00 87.38 264 PRO A CA 1
ATOM 1984 C C . PRO A 1 264 ? -2.045 0.871 -13.707 1.00 87.38 264 PRO A C 1
ATOM 1986 O O . PRO A 1 264 ? -2.326 0.060 -14.587 1.00 87.38 264 PRO A O 1
ATOM 1989 N N . ASN A 1 265 ? -1.069 1.767 -13.848 1.00 88.19 265 ASN A N 1
ATOM 1990 C CA . ASN A 1 265 ? -0.205 1.813 -15.030 1.00 88.19 265 ASN A CA 1
ATOM 1991 C C . ASN A 1 265 ? 1.153 1.151 -14.785 1.00 88.19 265 ASN A C 1
ATOM 1993 O O . ASN A 1 265 ? 1.932 1.027 -15.726 1.00 88.19 265 ASN A O 1
ATOM 1997 N N . LEU A 1 266 ? 1.434 0.724 -13.550 1.00 87.56 266 LEU A N 1
ATOM 1998 C CA . LEU A 1 266 ? 2.656 0.025 -13.190 1.00 87.56 266 LEU A CA 1
ATOM 1999 C C . LEU A 1 266 ? 2.377 -1.067 -12.152 1.00 87.56 266 LEU A C 1
ATOM 2001 O O . LEU A 1 266 ? 1.671 -0.851 -11.172 1.00 87.56 266 LEU A O 1
ATOM 2005 N N . TYR A 1 267 ? 3.000 -2.221 -12.336 1.00 87.44 267 TYR A N 1
ATOM 2006 C CA . TYR A 1 267 ? 3.069 -3.320 -11.383 1.00 87.44 267 TYR A CA 1
ATOM 2007 C C . TYR A 1 267 ? 4.533 -3.528 -11.041 1.00 87.44 267 TYR A C 1
ATOM 2009 O O . TYR A 1 267 ? 5.386 -3.481 -11.928 1.00 87.44 267 TYR A O 1
ATOM 2017 N N . PHE A 1 268 ? 4.850 -3.773 -9.775 1.00 85.31 268 PHE A N 1
ATOM 2018 C CA . PHE A 1 268 ? 6.232 -4.029 -9.387 1.00 85.31 268 PHE A CA 1
ATOM 2019 C C . PHE A 1 268 ? 6.373 -5.116 -8.335 1.00 85.31 268 PHE A C 1
ATOM 2021 O O . PHE A 1 268 ? 5.495 -5.328 -7.500 1.00 85.31 268 PHE A O 1
ATOM 2028 N N . SER A 1 269 ? 7.528 -5.776 -8.359 1.00 83.50 269 SER A N 1
ATOM 2029 C CA . SER A 1 269 ? 7.977 -6.697 -7.318 1.00 83.50 269 SER A CA 1
ATOM 2030 C C . SER A 1 269 ? 9.485 -6.576 -7.110 1.00 83.50 269 SER A C 1
ATOM 2032 O O . SER A 1 269 ? 10.221 -6.189 -8.017 1.00 83.50 269 SER A O 1
ATOM 2034 N N . ALA A 1 270 ? 9.945 -6.895 -5.902 1.00 80.94 270 ALA A N 1
ATOM 2035 C CA . ALA A 1 270 ? 11.350 -6.846 -5.522 1.00 80.94 270 ALA A CA 1
ATOM 2036 C C . ALA A 1 270 ? 12.041 -8.206 -5.707 1.00 80.94 270 ALA A C 1
ATOM 2038 O O . ALA A 1 270 ? 11.426 -9.266 -5.561 1.00 80.94 270 ALA A O 1
ATOM 2039 N N . SER A 1 271 ? 13.344 -8.169 -5.979 1.00 80.19 271 SER A N 1
ATOM 2040 C CA . SER A 1 271 ? 14.211 -9.350 -5.951 1.00 80.19 271 SER A CA 1
ATOM 2041 C C . SER A 1 271 ? 14.241 -9.959 -4.544 1.00 80.19 271 SER A C 1
ATOM 2043 O O . SER A 1 271 ? 14.264 -9.240 -3.541 1.00 80.19 271 SER A O 1
ATOM 2045 N N . LYS A 1 272 ? 14.271 -11.294 -4.461 1.00 77.62 272 LYS A N 1
ATOM 2046 C CA . LYS A 1 272 ? 14.481 -12.033 -3.205 1.00 77.62 272 LYS A CA 1
ATOM 2047 C C . LYS A 1 272 ? 15.914 -11.933 -2.708 1.00 77.62 272 LYS A C 1
ATOM 2049 O O . LYS A 1 272 ? 16.163 -12.052 -1.510 1.00 77.62 272 LYS A O 1
ATOM 2054 N N . GLU A 1 273 ? 16.845 -11.713 -3.627 1.00 71.25 273 GLU A N 1
ATOM 2055 C CA . GLU A 1 273 ? 18.265 -11.611 -3.339 1.00 71.25 273 GLU A CA 1
ATOM 2056 C C . GLU A 1 273 ? 18.738 -10.180 -3.564 1.00 71.25 273 GLU A C 1
ATOM 2058 O O . GLU A 1 273 ? 18.552 -9.604 -4.636 1.00 71.25 273 GLU A O 1
ATOM 2063 N N . ALA A 1 274 ? 19.387 -9.608 -2.552 1.00 53.66 274 ALA A N 1
ATOM 2064 C CA . ALA A 1 274 ? 20.044 -8.310 -2.643 1.00 53.66 274 ALA A CA 1
ATOM 2065 C C . ALA A 1 274 ? 21.459 -8.458 -3.233 1.00 53.66 274 ALA A C 1
ATOM 2067 O O . ALA A 1 274 ? 22.435 -7.985 -2.653 1.00 53.66 274 ALA A O 1
ATOM 2068 N N . ASN A 1 275 ? 21.577 -9.161 -4.360 1.00 54.16 275 ASN A N 1
ATOM 2069 C CA . ASN A 1 275 ? 22.823 -9.210 -5.119 1.00 54.16 275 ASN A CA 1
ATOM 2070 C C . ASN A 1 275 ? 22.845 -7.983 -6.039 1.00 54.16 275 ASN A C 1
ATOM 2072 O O . ASN A 1 275 ? 21.811 -7.623 -6.598 1.00 54.16 275 ASN A O 1
ATOM 2076 N N . ASN A 1 276 ? 24.003 -7.328 -6.153 1.00 51.88 276 ASN A N 1
ATOM 2077 C CA . ASN A 1 276 ? 24.197 -5.960 -6.665 1.00 51.88 276 ASN A CA 1
ATOM 2078 C C . ASN A 1 276 ? 23.711 -5.660 -8.097 1.00 51.88 276 ASN A C 1
ATOM 2080 O O . ASN A 1 276 ? 23.900 -4.537 -8.548 1.00 51.88 276 ASN A O 1
ATOM 2084 N N . ASP A 1 277 ? 23.062 -6.591 -8.789 1.00 63.88 277 ASP A N 1
ATOM 2085 C CA . ASP A 1 277 ? 22.762 -6.444 -10.208 1.00 63.88 277 ASP A CA 1
ATOM 2086 C C . ASP A 1 277 ? 21.263 -6.297 -10.486 1.00 63.88 277 ASP A C 1
ATOM 2088 O O . ASP A 1 277 ? 20.895 -5.415 -11.249 1.00 63.88 277 ASP A O 1
ATOM 2092 N N . LEU A 1 278 ? 20.375 -7.058 -9.830 1.00 70.44 278 LEU A N 1
ATOM 2093 C CA . LEU A 1 278 ? 18.922 -7.006 -10.070 1.00 70.44 278 LEU A CA 1
ATOM 2094 C C . LEU A 1 278 ? 18.158 -6.769 -8.766 1.00 70.44 278 LEU A C 1
ATOM 2096 O O . LEU A 1 278 ? 18.276 -7.552 -7.825 1.00 70.44 278 LEU A O 1
ATOM 2100 N N . MET A 1 279 ? 17.345 -5.712 -8.713 1.00 74.50 279 MET A N 1
ATOM 2101 C CA . MET A 1 279 ? 16.631 -5.322 -7.490 1.00 74.50 279 MET A CA 1
ATOM 2102 C C . MET A 1 279 ? 15.111 -5.423 -7.585 1.00 74.50 279 MET A C 1
ATOM 2104 O O . MET A 1 279 ? 14.457 -5.616 -6.561 1.00 74.50 279 MET A O 1
ATOM 2108 N N . ALA A 1 280 ? 14.540 -5.288 -8.780 1.00 80.38 280 ALA A N 1
ATOM 2109 C CA . ALA A 1 280 ? 13.097 -5.319 -8.978 1.00 80.38 280 ALA A CA 1
ATOM 2110 C C . ALA A 1 280 ? 12.741 -5.664 -10.427 1.00 80.38 280 ALA A C 1
ATOM 2112 O O . ALA A 1 280 ? 13.586 -5.624 -11.319 1.00 80.38 280 ALA A O 1
ATOM 2113 N N . ILE A 1 281 ? 11.477 -5.996 -10.643 1.00 83.31 281 ILE A N 1
ATOM 2114 C CA . ILE A 1 281 ? 10.866 -6.106 -11.962 1.00 83.31 281 ILE A CA 1
ATOM 2115 C C . ILE A 1 281 ? 9.651 -5.190 -11.997 1.00 83.31 281 ILE A C 1
ATOM 2117 O O . ILE A 1 281 ? 8.846 -5.206 -11.061 1.00 83.31 281 ILE A O 1
ATOM 2121 N N . PHE A 1 282 ? 9.550 -4.376 -13.047 1.00 87.75 282 PHE A N 1
ATOM 2122 C CA . PHE A 1 282 ? 8.421 -3.488 -13.305 1.00 87.75 282 PHE A CA 1
ATOM 2123 C C . PHE A 1 282 ? 7.691 -3.945 -14.564 1.00 87.75 282 PHE A C 1
ATOM 2125 O O . PHE A 1 282 ? 8.319 -4.275 -15.565 1.00 87.75 282 PHE A O 1
ATOM 2132 N N . VAL A 1 283 ? 6.366 -3.917 -14.531 1.00 88.06 283 VAL A N 1
ATOM 2133 C CA . VAL A 1 283 ? 5.516 -4.081 -15.710 1.00 88.06 283 VAL A CA 1
ATOM 2134 C C . VAL A 1 283 ? 4.687 -2.821 -15.839 1.00 88.06 283 VAL A C 1
ATOM 2136 O O . VAL A 1 283 ? 3.973 -2.453 -14.914 1.00 88.06 283 VAL A O 1
ATOM 2139 N N . VAL A 1 284 ? 4.840 -2.125 -16.953 1.00 87.69 284 VAL A N 1
ATOM 2140 C CA . VAL A 1 284 ? 4.214 -0.838 -17.231 1.00 87.69 284 VAL A CA 1
ATOM 2141 C C . VAL A 1 284 ? 3.162 -1.066 -18.303 1.00 87.69 284 VAL A C 1
ATOM 2143 O O . VAL A 1 284 ? 3.494 -1.303 -19.462 1.00 87.69 284 VAL A O 1
ATOM 2146 N N . ASP A 1 285 ? 1.892 -1.009 -17.922 1.00 85.75 285 ASP A N 1
ATOM 2147 C CA . ASP A 1 285 ? 0.771 -1.302 -18.826 1.00 85.75 285 ASP A CA 1
ATOM 2148 C C . ASP A 1 285 ? 0.465 -0.125 -19.763 1.00 85.75 285 ASP A C 1
ATOM 2150 O O . ASP A 1 285 ? -0.006 -0.295 -20.888 1.00 85.75 285 ASP A O 1
ATOM 2154 N N . SER A 1 286 ? 0.745 1.096 -19.310 1.00 85.19 286 SER A N 1
ATOM 2155 C CA . SER A 1 286 ? 0.631 2.327 -20.094 1.00 85.19 286 SER A CA 1
ATOM 2156 C C . SER A 1 286 ? 1.707 3.314 -19.648 1.00 85.19 286 SER A C 1
ATOM 2158 O O . SER A 1 286 ? 2.174 3.186 -18.517 1.00 85.19 286 SER A O 1
ATOM 2160 N N . PRO A 1 287 ? 2.118 4.283 -20.494 1.00 83.50 287 PRO A N 1
ATOM 2161 C CA . PRO A 1 287 ? 3.221 5.182 -20.173 1.00 83.50 287 PRO A CA 1
ATOM 2162 C C . PRO A 1 287 ? 3.131 5.740 -18.746 1.00 83.50 287 PRO A C 1
ATOM 2164 O O . PRO A 1 287 ? 2.153 6.397 -18.377 1.00 83.50 287 PRO A O 1
ATOM 2167 N N . ALA A 1 288 ? 4.144 5.432 -17.942 1.00 81.75 288 ALA A N 1
ATOM 2168 C CA . ALA A 1 288 ? 4.254 5.874 -16.564 1.00 81.75 288 ALA A CA 1
ATOM 2169 C C . ALA A 1 288 ? 5.037 7.182 -16.530 1.00 81.75 288 ALA A C 1
ATOM 2171 O O . ALA A 1 288 ? 6.082 7.301 -17.167 1.00 81.75 288 ALA A O 1
ATOM 2172 N N . ASP A 1 289 ? 4.553 8.159 -15.764 1.00 79.19 289 ASP A N 1
ATOM 2173 C CA . ASP A 1 289 ? 5.215 9.458 -15.590 1.00 79.19 289 ASP A CA 1
ATOM 2174 C C . ASP A 1 289 ? 6.417 9.318 -14.635 1.00 79.19 289 ASP A C 1
ATOM 2176 O O . ASP A 1 289 ? 6.445 9.812 -13.506 1.00 79.19 289 ASP A O 1
ATOM 2180 N N . LEU A 1 290 ? 7.365 8.501 -15.081 1.00 77.19 290 LEU A N 1
ATOM 2181 C CA . LEU A 1 290 ? 8.699 8.312 -14.553 1.00 77.19 290 LEU A CA 1
ATOM 2182 C C . LEU A 1 290 ? 9.641 8.794 -15.634 1.00 77.19 290 LEU A C 1
ATOM 2184 O O . LEU A 1 290 ? 9.580 8.298 -16.761 1.00 77.19 290 LEU A O 1
ATOM 2188 N N . ASP A 1 291 ? 10.500 9.740 -15.277 1.00 76.38 291 ASP A N 1
ATOM 2189 C CA . ASP A 1 291 ? 11.487 10.254 -16.208 1.00 76.38 291 ASP A CA 1
ATOM 2190 C C . ASP A 1 291 ? 12.374 9.120 -16.719 1.00 76.38 291 ASP A C 1
ATOM 2192 O O . ASP A 1 291 ? 12.977 8.355 -15.960 1.00 76.38 291 ASP A O 1
ATOM 2196 N N . ALA A 1 292 ? 12.412 9.019 -18.038 1.00 76.12 292 ALA A N 1
ATOM 2197 C CA . ALA A 1 292 ? 13.007 7.922 -18.765 1.00 76.12 292 ALA A CA 1
ATOM 2198 C C . ALA A 1 292 ? 14.187 8.418 -19.596 1.00 76.12 292 ALA A C 1
ATOM 2200 O O . ALA A 1 292 ? 14.113 9.469 -20.241 1.00 76.12 292 ALA A O 1
ATOM 2201 N N . PHE A 1 293 ? 15.267 7.639 -19.626 1.00 74.69 293 PHE A N 1
ATOM 2202 C CA . PHE A 1 293 ? 16.476 7.974 -20.373 1.00 74.69 293 PHE A CA 1
ATOM 2203 C C . PHE A 1 293 ? 16.993 6.755 -21.134 1.00 74.69 293 PHE A C 1
ATOM 2205 O O . PHE A 1 293 ? 16.858 5.625 -20.660 1.00 74.69 293 PHE A O 1
ATOM 2212 N N . THR A 1 294 ? 17.600 6.987 -22.299 1.00 71.94 294 THR A N 1
ATOM 2213 C CA . THR A 1 294 ? 18.383 5.954 -22.995 1.00 71.94 294 THR A CA 1
ATOM 2214 C C . THR A 1 294 ? 19.668 5.637 -22.228 1.00 71.94 294 THR A C 1
ATOM 2216 O O . THR A 1 294 ? 20.065 6.372 -21.318 1.00 71.94 294 THR A O 1
ATOM 2219 N N . ASP A 1 295 ? 20.354 4.561 -22.603 1.00 69.62 295 ASP A N 1
ATOM 2220 C CA . ASP A 1 295 ? 21.661 4.197 -22.051 1.00 69.62 295 ASP A CA 1
ATOM 2221 C C . ASP A 1 295 ? 22.766 5.208 -22.393 1.00 69.62 295 ASP A C 1
ATOM 2223 O O . ASP A 1 295 ? 23.773 5.262 -21.687 1.00 69.62 295 ASP A O 1
ATOM 2227 N N . GLU A 1 296 ? 22.545 6.079 -23.386 1.00 71.38 296 GLU A N 1
ATOM 2228 C CA . GLU A 1 296 ? 23.369 7.262 -23.671 1.00 71.38 296 GLU A CA 1
ATOM 2229 C C . GLU A 1 296 ? 22.938 8.533 -22.913 1.00 71.38 296 GLU A C 1
ATOM 2231 O O . GLU A 1 296 ? 23.535 9.595 -23.095 1.00 71.38 296 GLU A O 1
ATOM 2236 N N . GLY A 1 297 ? 21.923 8.450 -22.047 1.00 69.19 297 GLY A N 1
ATOM 2237 C CA . GLY A 1 297 ? 21.449 9.570 -21.228 1.00 69.19 297 GLY A CA 1
ATOM 2238 C C . GLY A 1 297 ? 20.499 10.531 -21.944 1.00 69.19 297 GLY A C 1
ATOM 2239 O O . GLY A 1 297 ? 20.247 11.631 -21.447 1.00 69.19 297 GLY A O 1
ATOM 2240 N N . THR A 1 298 ? 19.956 10.145 -23.101 1.00 76.19 298 THR A N 1
ATOM 2241 C CA . THR A 1 298 ? 18.971 10.968 -23.816 1.00 76.19 298 THR A CA 1
ATOM 2242 C C . THR A 1 298 ? 17.621 10.878 -23.117 1.00 76.19 298 THR A C 1
ATOM 2244 O O . THR A 1 298 ? 17.096 9.781 -22.958 1.00 76.19 298 THR A O 1
ATOM 2247 N N . TYR A 1 299 ? 17.042 12.015 -22.725 1.00 78.69 299 TYR A N 1
ATOM 2248 C CA . TYR A 1 299 ? 15.704 12.054 -22.129 1.00 78.69 299 TYR A CA 1
ATOM 2249 C C . TYR A 1 299 ? 14.641 11.664 -23.157 1.00 78.69 299 TYR A C 1
ATOM 2251 O O . TYR A 1 299 ? 14.547 12.285 -24.218 1.00 78.69 299 TYR A O 1
ATOM 2259 N N . VAL A 1 300 ? 13.832 10.656 -22.833 1.00 73.88 300 VAL A N 1
ATOM 2260 C CA . VAL A 1 300 ? 12.752 10.160 -23.702 1.00 73.88 300 VAL A CA 1
ATOM 2261 C C . VAL A 1 300 ? 11.358 10.531 -23.191 1.00 73.88 300 VAL A C 1
ATOM 2263 O O . VAL A 1 300 ? 10.359 10.137 -23.790 1.00 73.88 300 VAL A O 1
ATOM 2266 N N . GLY A 1 301 ? 11.271 11.333 -22.125 1.00 79.25 301 GLY A N 1
ATOM 2267 C CA . GLY A 1 301 ? 10.004 11.710 -21.510 1.00 79.25 301 GLY A CA 1
ATOM 2268 C C . GLY A 1 301 ? 9.618 10.728 -20.412 1.00 79.25 301 GLY A C 1
ATOM 2269 O O . GLY A 1 301 ? 10.289 10.648 -19.389 1.00 79.25 301 GLY A O 1
ATOM 2270 N N . SER A 1 302 ? 8.545 9.978 -20.646 1.00 80.69 302 SER A N 1
ATOM 2271 C CA . SER A 1 302 ? 7.985 9.000 -19.706 1.00 80.69 302 SER A CA 1
ATOM 2272 C C . SER A 1 302 ? 8.494 7.587 -19.972 1.00 80.69 302 SER A C 1
ATOM 2274 O O . SER A 1 302 ? 8.838 7.243 -21.105 1.00 80.69 302 SER A O 1
ATOM 2276 N N . LEU A 1 303 ? 8.492 6.751 -18.933 1.00 81.75 303 LEU A N 1
ATOM 2277 C CA . LEU A 1 303 ? 8.729 5.317 -19.040 1.00 81.75 303 LEU A CA 1
ATOM 2278 C C . LEU A 1 303 ? 7.615 4.707 -19.906 1.00 81.75 303 LEU A C 1
ATOM 2280 O O . LEU A 1 303 ? 6.450 4.750 -19.499 1.00 81.75 303 LEU A O 1
ATOM 2284 N N . PRO A 1 304 ? 7.928 4.177 -21.104 1.00 81.31 304 PRO A N 1
ATOM 2285 C CA . PRO A 1 304 ? 6.903 3.614 -21.970 1.00 81.31 304 PRO A CA 1
ATOM 2286 C C . PRO A 1 304 ? 6.301 2.336 -21.376 1.00 81.31 304 PRO A C 1
ATOM 2288 O O . PRO A 1 304 ? 6.778 1.802 -20.378 1.00 81.31 304 PRO A O 1
ATOM 2291 N N . ALA A 1 305 ? 5.232 1.847 -22.005 1.00 86.06 305 ALA A N 1
ATOM 2292 C CA . ALA A 1 305 ? 4.685 0.542 -21.669 1.00 86.06 305 ALA A CA 1
ATOM 2293 C C . ALA A 1 305 ? 5.681 -0.576 -22.018 1.00 86.06 305 ALA A C 1
ATOM 2295 O O . ALA A 1 305 ? 6.354 -0.518 -23.054 1.00 86.06 305 ALA A O 1
ATOM 2296 N N . GLY A 1 306 ? 5.747 -1.600 -21.173 1.00 82.56 306 GLY A N 1
ATOM 2297 C CA . GLY A 1 306 ? 6.669 -2.715 -21.324 1.00 82.56 306 GLY A CA 1
ATOM 2298 C C . GLY A 1 306 ? 7.024 -3.389 -20.006 1.00 82.56 306 GLY A C 1
ATOM 2299 O O . GLY A 1 306 ? 6.546 -3.025 -18.936 1.00 82.56 306 GLY A O 1
ATOM 2300 N N . GLU A 1 307 ? 7.891 -4.384 -20.097 1.00 82.56 307 GLU A N 1
ATOM 2301 C CA . GLU A 1 307 ? 8.391 -5.151 -18.960 1.00 82.56 307 GLU A CA 1
ATOM 2302 C C . GLU A 1 307 ? 9.864 -4.838 -18.775 1.00 82.56 307 GLU A C 1
ATOM 2304 O O . GLU A 1 307 ? 10.642 -4.949 -19.718 1.00 82.56 307 GLU A O 1
ATOM 2309 N N . TYR A 1 308 ? 10.241 -4.455 -17.562 1.00 78.69 308 TYR A N 1
ATOM 2310 C CA . TYR A 1 308 ? 11.554 -3.913 -17.262 1.00 78.69 308 TYR A CA 1
ATOM 2311 C C . TYR A 1 308 ? 12.179 -4.646 -16.090 1.00 78.69 308 TYR A C 1
ATOM 2313 O O . TYR A 1 308 ? 11.591 -4.765 -15.014 1.00 78.69 308 TYR A O 1
ATOM 2321 N N . VAL A 1 309 ? 13.424 -5.070 -16.278 1.00 77.25 309 VAL A N 1
ATOM 2322 C CA . VAL A 1 309 ? 14.282 -5.496 -15.177 1.00 77.25 309 VAL A CA 1
ATOM 2323 C C . VAL A 1 309 ? 14.964 -4.259 -14.602 1.00 77.25 309 VAL A C 1
ATOM 2325 O O . VAL A 1 309 ? 15.617 -3.506 -15.323 1.00 77.25 309 VAL A O 1
ATOM 2328 N N . VAL A 1 310 ? 14.812 -4.045 -13.299 1.00 76.62 310 VAL A N 1
ATOM 2329 C CA . VAL A 1 310 ? 15.401 -2.907 -12.593 1.00 76.62 310 VAL A CA 1
ATOM 2330 C C . VAL A 1 310 ? 16.702 -3.342 -11.940 1.00 76.62 310 VAL A C 1
ATOM 2332 O O . VAL A 1 310 ? 16.729 -4.252 -11.103 1.00 76.62 310 VAL A O 1
ATOM 2335 N N . VAL A 1 311 ? 17.775 -2.648 -12.304 1.00 70.12 311 VAL A N 1
ATOM 2336 C CA . VAL A 1 311 ? 19.139 -2.949 -11.870 1.00 70.12 311 VAL A CA 1
ATOM 2337 C C . VAL A 1 311 ? 19.644 -1.944 -10.846 1.00 70.12 311 VAL A C 1
ATOM 2339 O O . VAL A 1 311 ? 19.273 -0.770 -10.874 1.00 70.12 311 VAL A O 1
ATOM 2342 N N . ASN A 1 312 ? 20.514 -2.386 -9.934 1.00 67.94 312 ASN A N 1
ATOM 2343 C CA . ASN A 1 312 ? 21.167 -1.460 -9.013 1.00 67.94 312 ASN A CA 1
ATOM 2344 C C . ASN A 1 312 ? 22.341 -0.758 -9.686 1.00 67.94 312 ASN A C 1
ATOM 2346 O O . ASN A 1 312 ? 23.477 -1.210 -9.621 1.00 67.94 312 ASN A O 1
ATOM 2350 N N . ALA A 1 313 ? 22.064 0.393 -10.288 1.00 60.66 313 ALA A N 1
ATOM 2351 C CA . ALA A 1 313 ? 23.084 1.233 -10.899 1.00 60.66 313 ALA A CA 1
ATOM 2352 C C . ALA A 1 313 ? 23.704 2.245 -9.918 1.00 60.66 313 ALA A C 1
ATOM 2354 O O . ALA A 1 313 ? 24.280 3.236 -10.357 1.00 60.66 313 ALA A O 1
ATOM 2355 N N . THR A 1 314 ? 23.579 2.054 -8.598 1.00 59.56 314 THR A N 1
ATOM 2356 C CA . THR A 1 314 ? 24.133 3.012 -7.632 1.00 59.56 314 THR A CA 1
ATOM 2357 C C . THR A 1 314 ? 25.659 3.112 -7.823 1.00 59.56 314 THR A C 1
ATOM 2359 O O . THR A 1 314 ? 26.356 2.115 -7.609 1.00 59.56 314 THR A O 1
ATOM 2362 N N . PRO A 1 315 ? 26.219 4.285 -8.187 1.00 49.66 315 PRO A N 1
ATOM 2363 C CA . PRO A 1 315 ? 27.669 4.473 -8.207 1.00 49.66 315 PRO A CA 1
ATOM 2364 C C . PRO A 1 315 ? 28.196 4.206 -6.796 1.00 49.66 315 PRO A C 1
ATOM 2366 O O . PRO A 1 315 ? 27.567 4.674 -5.858 1.00 49.66 315 PRO A O 1
ATOM 2369 N N . ASN A 1 316 ? 29.299 3.467 -6.617 1.00 45.50 316 ASN A N 1
ATOM 2370 C CA . ASN A 1 316 ? 29.865 3.129 -5.297 1.00 45.50 316 ASN A CA 1
ATOM 2371 C C . ASN A 1 316 ? 29.803 4.312 -4.305 1.00 45.50 316 ASN A C 1
ATOM 2373 O O . ASN A 1 316 ? 30.687 5.172 -4.295 1.00 45.50 316 ASN A O 1
ATOM 2377 N N . VAL A 1 317 ? 28.774 4.355 -3.452 1.00 38.00 317 VAL A N 1
ATOM 2378 C CA . VAL A 1 317 ? 28.629 5.422 -2.462 1.00 38.00 317 VAL A CA 1
ATOM 2379 C C . VAL A 1 317 ? 29.396 4.974 -1.233 1.00 38.00 317 VAL A C 1
ATOM 2381 O O . VAL A 1 317 ? 28.920 4.181 -0.426 1.00 38.00 317 VAL A O 1
ATOM 2384 N N . VAL A 1 318 ? 30.622 5.466 -1.097 1.00 36.91 318 VAL A N 1
ATOM 2385 C CA . VAL A 1 318 ? 31.492 5.142 0.045 1.00 36.91 318 VAL A CA 1
ATOM 2386 C C . VAL A 1 318 ? 30.985 5.757 1.361 1.00 36.91 318 VAL A C 1
ATOM 2388 O O . VAL A 1 318 ? 31.453 5.379 2.433 1.00 36.91 318 VAL A O 1
ATOM 2391 N N . THR A 1 319 ? 30.001 6.666 1.293 1.00 33.66 319 THR A N 1
ATOM 2392 C CA . THR A 1 319 ? 29.478 7.410 2.446 1.00 33.66 319 THR A CA 1
ATOM 2393 C C . THR A 1 319 ? 27.949 7.544 2.385 1.00 33.66 319 THR A C 1
ATOM 2395 O O . THR A 1 319 ? 27.435 8.198 1.477 1.00 33.66 319 THR A O 1
ATOM 2398 N N . PRO A 1 320 ? 27.190 7.005 3.357 1.00 31.89 320 PRO A N 1
ATOM 2399 C CA . PRO A 1 320 ? 25.749 7.236 3.449 1.00 31.89 320 PRO A CA 1
ATOM 2400 C C . PRO A 1 320 ? 25.423 8.738 3.482 1.00 31.89 320 PRO A C 1
ATOM 2402 O O . PRO A 1 320 ? 25.926 9.463 4.339 1.00 31.89 320 PRO A O 1
ATOM 2405 N N . GLY A 1 321 ? 24.590 9.208 2.550 1.00 30.42 321 GLY A N 1
ATOM 2406 C CA . GLY A 1 321 ? 24.203 10.621 2.440 1.00 30.42 321 GLY A CA 1
ATOM 2407 C C . GLY A 1 321 ? 25.104 11.488 1.555 1.00 30.42 321 GLY A C 1
ATOM 2408 O O . GLY A 1 321 ? 24.827 12.678 1.420 1.00 30.42 321 GLY A O 1
ATOM 2409 N N . ALA A 1 322 ? 26.138 10.927 0.920 1.00 26.80 322 ALA A N 1
ATOM 2410 C CA . ALA A 1 322 ? 26.770 11.604 -0.205 1.00 26.80 322 ALA A CA 1
ATOM 2411 C C . ALA A 1 322 ? 25.812 11.570 -1.404 1.00 26.80 322 ALA A C 1
ATOM 2413 O O . ALA A 1 322 ? 25.404 10.499 -1.853 1.00 26.80 322 ALA A O 1
ATOM 2414 N N . THR A 1 323 ? 25.443 12.744 -1.911 1.00 31.28 323 THR A N 1
ATOM 2415 C CA . THR A 1 323 ? 25.032 12.863 -3.309 1.00 31.28 323 THR A CA 1
ATOM 2416 C C . THR A 1 323 ? 26.241 12.461 -4.146 1.00 31.28 323 THR A C 1
ATOM 2418 O O . THR A 1 323 ? 27.333 12.988 -3.906 1.00 31.28 323 THR A O 1
ATOM 2421 N N . GLY A 1 324 ? 26.063 11.516 -5.073 1.00 34.53 324 GLY A N 1
ATOM 2422 C CA . GLY A 1 324 ? 26.941 11.482 -6.243 1.00 34.53 324 GLY A CA 1
ATOM 2423 C C . GLY A 1 324 ? 26.974 12.863 -6.876 1.00 34.53 324 GLY A C 1
ATOM 2424 O O . GLY A 1 324 ? 25.919 13.542 -6.793 1.00 34.53 324 GLY A O 1
#

Secondary structure (DSSP, 8-state):
----S-----------------SSPPPPPPPPPHHHHHHHHTT-PPP-------HHHHHHHHT--GGGTTGGGTB-GGG-EEEE-TTS-EEEEEEEBTTTTTS--S--EE-TTS-EEEEEEEEE-GGGGGG-EEEEEEEEETTEEEEEEEESSSS-EEEEEPEEEE--TTT--TT--EEEE-SS-EEEEETTEEEEE--SSHHHHS-SS-HHHHHHHHHHHHHHHHT----B-GGG-EEE--SHHHHHHHHTTGGGT--GGG---EEEEEBSS--TTEEEEEEESS-EEEEEE-TT--EEEEE-SEEEEEE------SSTT---

Foldseek 3Di:
DPPPQPLPLVQQFQDFDDDDFDPDFDARDDFFDPVLSLVVVVVDDDDDAALFDDVVQLVLQCVADDPSHPQSVFWDRRQKDFAAAQFWFTAKIWIFGVVQQQADPWFDDQAPVGFGKDFGGWMAGPLVPLQRIWTWIFTDDPGHTAWIWTDSHSHDTDIFGWDKDADDPVRPDPPPAHWDDFLQWTWGNGNRMITIGGDPCSVRRHHPPHLLVVVVVLVVVCCSNHVDPWDWPSRRKGFAAADPVLSVQQSVCNNVRTGPSSRGQKIKIFIPDPDQFFGMKMAGQAFGQDFHAHSNNHTPGTDGGRIGTRTNPDDPDPDRPDDD

pLDDT: mean 76.49, std 18.46, range [21.28, 97.25]

Radius of gyration: 21.04 Å; chains: 1; bounding box: 54×37×59 Å

Sequence (324 aa):
MRIKAVLIVMIVIVLGLVFPSFANPPALPPVPSASILQQVINQGAPTFTPLGVPDAAITALVAFGGVFNGVENRVDVNQAVSYLATGGTLKETVIPLTNSGSTSLTPNMTTPDGKRGKIIGAVYQPYRGSRATLVLVVVFKKSKPDKVRMYYTNTQFYEYSAKWGTFPSSVAGTYDEGALISHDLSCVTV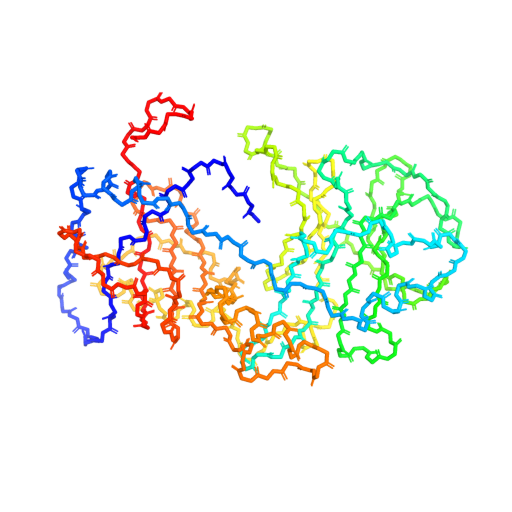GNKQVCWEPASYSGVREQPYPKDVIYDAYTRAKDTYDLNNDFFVDDAVPDLIGPNVRANCAAQLDSGGGSACDPNLYFSASKEANNDLMAIFVVDSPADLDAFTDEGTYVGSLPAGEYVVVNATPNVVTPGATG